Protein AF-A0A1V4S9V1-F1 (afdb_monomer_lite)

Foldseek 3Di:
DLVVLVVVLVVLDDPVVVCVDPVCPVVPVVDPPVVVSVVSCVVNVVSCVVSDDPDDQEFEQALALQEPVRNGFDDFPVVVVVCVVPVVDDDCQQADPVVRDGHHNCVVPFVQLCQLLVDPTDDDDPDLLVVLLCCCLVQAACHEDEDEPVPQDDDPPPRTPVVSCVNSNHHYDYDDDPDDDDDDDDDDDDPVVVVVVCVVVVHDDDDRLVVQASDQCVVLVWDGRDHSDPDHDDCCVPVVNVCVRGLLNVLQSPAQVNQVVLVVVLPVLLPALPALAWDWDKDWDWRHSHPGNGPPITHIHIKIKTGGGPDWQVVVQVQQCVDVVRYHFDADPRITIGTSSRGDPVCSNVVSVSSSVSRVDDD

Radius of gyration: 26.78 Å; chains: 1; bounding box: 52×60×89 Å

Structure (mmCIF, N/CA/C/O backbone):
data_AF-A0A1V4S9V1-F1
#
_entry.id   AF-A0A1V4S9V1-F1
#
loop_
_atom_site.group_PDB
_atom_site.id
_atom_site.type_symbol
_atom_site.label_atom_id
_atom_site.label_alt_id
_atom_site.label_comp_id
_atom_site.label_asym_id
_atom_site.label_entity_id
_atom_site.label_seq_id
_atom_site.pdbx_PDB_ins_code
_atom_site.Cartn_x
_atom_site.Cartn_y
_atom_site.Cartn_z
_atom_site.occupancy
_atom_site.B_iso_or_equiv
_atom_site.auth_seq_id
_atom_site.auth_comp_id
_atom_site.auth_asym_id
_atom_site.auth_atom_id
_atom_site.pdbx_PDB_model_num
ATOM 1 N N . MET A 1 1 ? -21.283 -10.093 -20.066 1.00 48.41 1 MET A N 1
ATOM 2 C CA . MET A 1 1 ? -20.381 -8.924 -20.208 1.00 48.41 1 MET A CA 1
ATOM 3 C C . MET A 1 1 ? -18.891 -9.292 -20.120 1.00 48.41 1 MET A C 1
ATOM 5 O O . MET A 1 1 ? -18.250 -9.341 -21.159 1.00 48.41 1 MET A O 1
ATOM 9 N N . ALA A 1 2 ? -18.299 -9.571 -18.945 1.00 45.62 2 ALA A N 1
ATOM 10 C CA . ALA A 1 2 ? -16.849 -9.851 -18.844 1.00 45.62 2 ALA A CA 1
ATOM 11 C C . ALA A 1 2 ? -16.438 -11.244 -19.375 1.00 45.62 2 ALA A C 1
ATOM 13 O O . ALA A 1 2 ? -15.448 -11.356 -20.094 1.00 45.62 2 ALA A O 1
ATOM 14 N N . ALA A 1 3 ? -17.232 -12.282 -19.083 1.00 49.38 3 ALA A N 1
ATOM 15 C CA . ALA A 1 3 ? -17.016 -13.637 -19.605 1.00 49.38 3 ALA A CA 1
ATOM 16 C C . ALA A 1 3 ? -17.153 -13.696 -21.141 1.00 49.38 3 ALA A C 1
ATOM 18 O O . ALA A 1 3 ? -16.291 -14.254 -21.813 1.00 49.38 3 ALA A O 1
ATOM 19 N N . GLU A 1 4 ? -18.156 -13.013 -21.706 1.00 55.91 4 GLU A N 1
ATOM 20 C CA . GLU A 1 4 ? -18.338 -12.879 -23.162 1.00 55.91 4 GLU A CA 1
ATOM 21 C C . GLU A 1 4 ? -17.170 -12.147 -23.835 1.00 55.91 4 GLU A C 1
ATOM 23 O O . GLU A 1 4 ? -16.723 -12.562 -24.899 1.00 55.91 4 GLU A O 1
ATOM 28 N N . ARG A 1 5 ? -16.617 -11.093 -23.211 1.00 57.88 5 ARG A N 1
ATOM 29 C CA . ARG A 1 5 ? -15.422 -10.392 -23.725 1.00 57.88 5 ARG A CA 1
ATOM 30 C C . ARG A 1 5 ? -14.176 -11.276 -23.722 1.00 57.88 5 ARG A C 1
ATOM 32 O O . ARG A 1 5 ? -13.371 -11.206 -24.646 1.00 57.88 5 ARG A O 1
ATOM 39 N N . GLN A 1 6 ? -14.014 -12.123 -22.709 1.00 53.66 6 GLN A N 1
ATOM 40 C CA . GLN A 1 6 ? -12.885 -13.051 -22.626 1.00 53.66 6 GLN A CA 1
ATOM 41 C C . GLN A 1 6 ? -13.012 -14.203 -23.639 1.00 53.66 6 GLN A C 1
ATOM 43 O O . GLN A 1 6 ? -12.015 -14.653 -24.205 1.00 53.66 6 GLN A O 1
ATOM 48 N N . GLU A 1 7 ? -14.239 -14.639 -23.921 1.00 58.34 7 GLU A N 1
ATOM 49 C CA . GLU A 1 7 ? -14.539 -15.598 -24.984 1.00 58.34 7 GLU A CA 1
ATOM 50 C C . GLU A 1 7 ? -14.341 -14.988 -26.383 1.00 58.34 7 GLU A C 1
ATOM 52 O O . GLU A 1 7 ? -13.754 -15.626 -27.257 1.00 58.34 7 GLU A O 1
ATOM 57 N N . LEU A 1 8 ? -14.732 -13.722 -26.575 1.00 59.78 8 LEU A N 1
ATOM 58 C CA . LEU A 1 8 ? -14.419 -12.926 -27.766 1.00 59.78 8 LEU A CA 1
ATOM 59 C C . LEU A 1 8 ? -12.905 -12.821 -27.986 1.00 59.78 8 LEU A C 1
ATOM 61 O O . LEU A 1 8 ? -12.448 -13.002 -29.109 1.00 59.78 8 LEU A O 1
ATOM 65 N N . PHE A 1 9 ? -12.114 -12.631 -26.924 1.00 60.84 9 PHE A N 1
ATOM 66 C CA . PHE A 1 9 ? -10.652 -12.561 -27.016 1.00 60.84 9 PHE A CA 1
ATOM 67 C C . PHE A 1 9 ? -10.028 -13.858 -27.552 1.00 60.84 9 PHE A C 1
ATOM 69 O O . PHE A 1 9 ? -9.116 -13.811 -28.373 1.00 60.84 9 PHE A O 1
ATOM 76 N N . ARG A 1 10 ? -10.543 -15.025 -27.136 1.00 62.59 10 ARG A N 1
ATOM 77 C CA . ARG A 1 10 ? -10.102 -16.332 -27.661 1.00 62.59 10 ARG A CA 1
ATOM 78 C C . ARG A 1 10 ? -10.486 -16.549 -29.127 1.00 62.59 10 ARG A C 1
ATOM 80 O O . ARG A 1 10 ? -9.848 -17.353 -29.799 1.00 62.59 10 ARG A O 1
ATOM 87 N N . LYS A 1 11 ? -11.516 -15.850 -29.615 1.00 66.25 11 LYS A N 1
ATOM 88 C CA . LYS A 1 11 ? -11.974 -15.904 -31.011 1.00 66.25 11 LYS A CA 1
ATOM 89 C C . LYS A 1 11 ? -11.174 -14.979 -31.934 1.00 66.25 11 LYS A C 1
ATOM 91 O O . LYS A 1 11 ? -11.292 -15.125 -33.147 1.00 66.25 11 LYS A O 1
ATOM 96 N N . ILE A 1 12 ? -10.349 -14.071 -31.396 1.00 67.75 12 ILE A N 1
ATOM 97 C CA . ILE A 1 12 ? -9.478 -13.207 -32.202 1.00 67.75 12 ILE A CA 1
ATOM 98 C C . ILE A 1 12 ? -8.367 -14.069 -32.842 1.00 67.75 12 ILE A C 1
ATOM 100 O O . ILE A 1 12 ? -7.538 -14.628 -32.120 1.00 67.75 12 ILE A O 1
ATOM 104 N N . PRO A 1 13 ? -8.319 -14.195 -34.180 1.00 70.25 13 PRO A N 1
ATOM 105 C CA . PRO A 1 13 ? -7.305 -14.993 -34.862 1.00 70.25 13 PRO A CA 1
ATOM 106 C C . PRO A 1 13 ? -5.908 -14.366 -34.735 1.00 70.25 13 PRO A C 1
ATOM 108 O O . PRO A 1 13 ? -5.748 -13.146 -34.703 1.00 70.25 13 PRO A O 1
ATOM 111 N N . GLY A 1 14 ? -4.878 -15.215 -34.675 1.00 73.50 14 GLY A N 1
ATOM 112 C CA . GLY A 1 14 ? -3.483 -14.771 -34.728 1.00 73.50 14 GLY A CA 1
ATOM 113 C C . GLY A 1 14 ? -3.124 -14.154 -36.084 1.00 73.50 14 GLY A C 1
ATOM 114 O O . GLY A 1 14 ? -3.775 -14.434 -37.090 1.00 73.50 14 GLY A O 1
ATOM 115 N N . VAL A 1 15 ? -2.061 -13.344 -36.110 1.00 73.25 15 VAL A N 1
ATOM 116 C CA . VAL A 1 15 ? -1.583 -12.648 -37.321 1.00 73.25 15 VAL A CA 1
ATOM 117 C C . VAL A 1 15 ? -1.331 -13.631 -38.464 1.00 73.25 15 VAL A C 1
ATOM 119 O O . VAL A 1 15 ? -1.794 -13.394 -39.574 1.00 73.25 15 VAL A O 1
ATOM 122 N N . ASP A 1 16 ? -0.693 -14.769 -38.182 1.00 73.44 16 ASP A N 1
ATOM 123 C CA . ASP A 1 16 ? -0.400 -15.792 -39.194 1.00 73.44 16 ASP A CA 1
ATOM 124 C C . ASP A 1 16 ? -1.674 -16.388 -39.805 1.00 73.44 16 ASP A C 1
ATOM 126 O O . ASP A 1 16 ? -1.732 -16.641 -41.003 1.00 73.44 16 ASP A O 1
ATOM 130 N N . ARG A 1 17 ? -2.735 -16.544 -39.003 1.00 78.19 17 ARG A N 1
ATOM 131 C CA . ARG A 1 17 ? -4.033 -17.040 -39.478 1.00 78.19 17 ARG A CA 1
ATOM 132 C C . ARG A 1 17 ? -4.768 -16.001 -40.324 1.00 78.19 17 ARG A C 1
ATOM 134 O O . ARG A 1 17 ? -5.457 -16.382 -41.259 1.00 78.19 17 ARG A O 1
ATOM 141 N N . LEU A 1 18 ? -4.624 -14.715 -40.003 1.00 77.06 18 LEU A N 1
ATOM 142 C CA . LEU A 1 18 ? -5.186 -13.626 -40.807 1.00 77.06 18 LEU A CA 1
ATOM 143 C C . LEU A 1 18 ? -4.464 -13.485 -42.146 1.00 77.06 18 LEU A C 1
ATOM 145 O O . LEU A 1 18 ? -5.112 -13.302 -43.164 1.00 77.06 18 LEU A O 1
ATOM 149 N N . LEU A 1 19 ? -3.139 -13.625 -42.173 1.00 74.44 19 LEU A N 1
ATOM 150 C CA . LEU A 1 19 ? -2.371 -13.563 -43.422 1.00 74.44 19 LEU A CA 1
ATOM 151 C C . LEU A 1 19 ? -2.699 -14.699 -44.400 1.00 74.44 19 LEU A C 1
ATOM 153 O O . LEU A 1 19 ? -2.455 -14.551 -45.592 1.00 74.44 19 LEU A O 1
ATOM 157 N N . LEU A 1 20 ? -3.230 -15.814 -43.898 1.00 77.56 20 LEU A N 1
ATOM 158 C CA . LEU A 1 20 ? -3.685 -16.959 -44.689 1.00 77.56 20 LEU A CA 1
ATOM 159 C C . LEU A 1 20 ? -5.189 -16.900 -45.017 1.00 77.56 20 LEU A C 1
ATOM 161 O O . LEU A 1 20 ? -5.721 -17.843 -45.595 1.00 77.56 20 LEU A O 1
ATOM 165 N N . ASP A 1 21 ? -5.897 -15.839 -44.614 1.00 80.44 21 ASP A N 1
ATOM 166 C CA . ASP A 1 21 ? -7.327 -15.693 -44.888 1.00 80.44 21 ASP A CA 1
ATOM 167 C C . ASP A 1 21 ? -7.540 -15.301 -46.365 1.00 80.44 21 ASP A C 1
ATOM 169 O O . ASP A 1 21 ? -7.015 -14.267 -46.789 1.00 80.44 21 ASP A O 1
ATOM 173 N N . PRO A 1 22 ? -8.343 -16.053 -47.146 1.00 80.50 22 PRO A N 1
ATOM 174 C CA . PRO A 1 22 ? -8.600 -15.754 -48.559 1.00 80.50 22 PRO A CA 1
ATOM 175 C C . PRO A 1 22 ? -9.145 -14.339 -48.796 1.00 80.50 22 PRO A C 1
ATOM 177 O O . PRO A 1 22 ? -8.912 -13.733 -49.837 1.00 80.50 22 PRO A O 1
ATOM 180 N N . ARG A 1 23 ? -9.831 -13.752 -47.804 1.00 80.31 23 ARG A N 1
ATOM 181 C CA . ARG A 1 23 ? -10.347 -12.373 -47.883 1.00 80.31 23 ARG A CA 1
ATOM 182 C C . ARG A 1 23 ? -9.239 -11.317 -47.899 1.00 80.31 23 ARG A C 1
ATOM 184 O O . ARG A 1 23 ? -9.505 -10.170 -48.247 1.00 80.31 23 ARG A O 1
ATOM 191 N N . LEU A 1 24 ? -8.017 -11.681 -47.506 1.00 78.75 24 LEU A N 1
ATOM 192 C CA . LEU A 1 24 ? -6.838 -10.817 -47.511 1.00 78.75 24 LEU A CA 1
ATOM 193 C C . LEU A 1 24 ? -5.893 -11.092 -48.694 1.00 78.75 24 LEU A C 1
ATOM 195 O O . LEU A 1 24 ? -4.913 -10.360 -48.834 1.00 78.75 24 LEU A O 1
ATOM 199 N N . GLU A 1 25 ? -6.177 -12.064 -49.573 1.00 78.44 25 GLU A N 1
ATOM 200 C CA . GLU A 1 25 ? -5.351 -12.352 -50.763 1.00 78.44 25 GLU A CA 1
ATOM 201 C C . GLU A 1 25 ? -5.300 -11.165 -51.734 1.00 78.44 25 GLU A C 1
ATOM 203 O O . GLU A 1 25 ? -4.215 -10.740 -52.138 1.00 78.44 25 GLU A O 1
ATOM 208 N N . ASP A 1 26 ? -6.455 -10.562 -52.040 1.00 78.88 26 ASP A N 1
ATOM 209 C CA . ASP A 1 26 ? -6.540 -9.402 -52.941 1.00 78.88 26 ASP A CA 1
ATOM 210 C C . ASP A 1 26 ? -5.712 -8.220 -52.406 1.00 78.88 26 ASP A C 1
ATOM 212 O O . ASP A 1 26 ? -4.914 -7.616 -53.124 1.00 78.88 26 ASP A O 1
ATOM 216 N N . VAL A 1 27 ? -5.813 -7.948 -51.102 1.00 79.62 27 VAL A N 1
ATOM 217 C CA . VAL A 1 27 ? -5.085 -6.859 -50.432 1.00 79.62 27 VAL A CA 1
ATOM 218 C C . VAL A 1 27 ? -3.584 -7.163 -50.333 1.00 79.62 27 VAL A C 1
ATOM 220 O O . VAL A 1 27 ? -2.762 -6.262 -50.510 1.00 79.62 27 VAL A O 1
ATOM 223 N N . SER A 1 28 ? -3.214 -8.427 -50.101 1.00 76.88 28 SER A N 1
ATOM 224 C CA . SER A 1 28 ? -1.816 -8.881 -50.032 1.00 76.88 28 SER A CA 1
ATOM 225 C C . SER A 1 28 ? -1.095 -8.775 -51.376 1.00 76.88 28 SER A C 1
ATOM 227 O O . SER A 1 28 ? 0.111 -8.541 -51.397 1.00 76.88 28 SER A O 1
ATOM 229 N N . SER A 1 29 ? -1.821 -8.917 -52.490 1.00 80.25 29 SER A N 1
ATOM 230 C CA . SER A 1 29 ? -1.266 -8.764 -53.841 1.00 80.25 29 SER A CA 1
ATOM 231 C C . SER A 1 29 ? -1.035 -7.298 -54.244 1.00 80.25 29 SER A C 1
ATOM 233 O O . SER A 1 29 ? -0.132 -7.009 -55.028 1.00 80.25 29 SER A O 1
ATOM 235 N N . ARG A 1 30 ? -1.819 -6.361 -53.686 1.00 84.25 30 ARG A N 1
ATOM 236 C CA . ARG A 1 30 ? -1.813 -4.931 -54.056 1.00 84.25 30 ARG A CA 1
ATOM 237 C C . ARG A 1 30 ? -0.984 -4.035 -53.142 1.00 84.25 30 ARG A C 1
ATOM 239 O O . ARG A 1 30 ? -0.646 -2.918 -53.533 1.00 84.25 30 ARG A O 1
ATOM 246 N N . HIS A 1 31 ? -0.666 -4.484 -51.930 1.00 84.06 31 HIS A N 1
ATOM 247 C CA . HIS A 1 31 ? 0.039 -3.670 -50.943 1.00 84.06 31 HIS A CA 1
ATOM 248 C C . HIS A 1 31 ? 1.268 -4.378 -50.366 1.00 84.06 31 HIS A C 1
ATOM 250 O O . HIS A 1 31 ? 1.265 -5.596 -50.193 1.00 84.06 31 HIS A O 1
ATOM 256 N N . PRO A 1 32 ? 2.322 -3.627 -49.988 1.00 87.44 32 PRO A N 1
ATOM 257 C CA . PRO A 1 32 ? 3.491 -4.208 -49.342 1.00 87.44 32 PRO A CA 1
ATOM 258 C C . PRO A 1 32 ? 3.122 -4.957 -48.056 1.00 87.44 32 PRO A C 1
ATOM 260 O O . PRO A 1 32 ? 2.402 -4.432 -47.201 1.00 87.44 32 PRO A O 1
ATOM 263 N N . ARG A 1 33 ? 3.705 -6.147 -47.862 1.00 80.25 33 ARG A N 1
ATOM 264 C CA . ARG A 1 33 ? 3.484 -7.002 -46.679 1.00 80.25 33 ARG A CA 1
ATOM 265 C C . ARG A 1 33 ? 3.679 -6.262 -45.351 1.00 80.25 33 ARG A C 1
ATOM 267 O O . ARG A 1 33 ? 2.970 -6.525 -44.387 1.00 80.25 33 ARG A O 1
ATOM 274 N N . THR A 1 34 ? 4.615 -5.319 -45.290 1.00 79.81 34 THR A N 1
ATOM 275 C CA . THR A 1 34 ? 4.864 -4.469 -44.115 1.00 79.81 34 THR A CA 1
ATOM 276 C C . THR A 1 34 ? 3.682 -3.566 -43.762 1.00 79.81 34 THR A C 1
ATOM 278 O O . THR A 1 34 ? 3.383 -3.405 -42.579 1.00 79.81 34 THR A O 1
ATOM 281 N N . LEU A 1 35 ? 2.993 -3.000 -44.757 1.00 81.81 35 LEU A N 1
ATOM 282 C CA . LEU A 1 35 ? 1.802 -2.175 -44.545 1.00 81.81 35 LEU A CA 1
ATOM 283 C C . LEU A 1 35 ? 0.629 -3.039 -44.063 1.00 81.81 35 LEU A C 1
ATOM 285 O O . LEU A 1 35 ? -0.056 -2.671 -43.112 1.00 81.81 35 LEU A O 1
ATOM 289 N N . LEU A 1 36 ? 0.460 -4.214 -44.676 1.00 82.25 36 LEU A N 1
ATOM 290 C CA . LEU A 1 36 ? -0.579 -5.177 -44.318 1.00 82.25 36 LEU A CA 1
ATOM 291 C C . LEU A 1 36 ? -0.410 -5.678 -42.876 1.00 82.25 36 LEU A C 1
ATOM 293 O O . LEU A 1 36 ? -1.351 -5.642 -42.090 1.00 82.25 36 LEU A O 1
ATOM 297 N N . LEU A 1 37 ? 0.815 -6.060 -42.497 1.00 79.38 37 LEU A N 1
ATOM 298 C CA . LEU A 1 37 ? 1.158 -6.428 -41.122 1.00 79.38 37 LEU A CA 1
ATOM 299 C C . LEU A 1 37 ? 0.841 -5.294 -40.145 1.00 79.38 37 LEU A C 1
ATOM 301 O O . LEU A 1 37 ? 0.243 -5.537 -39.101 1.00 79.38 37 LEU A O 1
ATOM 305 N N . LYS A 1 38 ? 1.200 -4.049 -40.484 1.00 78.62 38 LYS A N 1
ATOM 306 C CA . LYS A 1 38 ? 0.914 -2.885 -39.637 1.00 78.62 38 LYS A CA 1
ATOM 307 C C . LYS A 1 38 ? -0.592 -2.674 -39.451 1.00 78.62 38 LYS A C 1
ATOM 309 O O . LYS A 1 38 ? -1.017 -2.425 -38.329 1.00 78.62 38 LYS A O 1
ATOM 314 N N . ALA A 1 39 ? -1.389 -2.809 -40.511 1.00 82.25 39 ALA A N 1
ATOM 315 C CA . ALA A 1 39 ? -2.845 -2.702 -40.439 1.00 82.25 39 ALA A CA 1
ATOM 316 C C . ALA A 1 39 ? -3.459 -3.820 -39.580 1.00 82.25 39 ALA A C 1
ATOM 318 O O . ALA A 1 39 ? -4.240 -3.531 -38.678 1.00 82.25 39 ALA A O 1
ATOM 319 N N . ILE A 1 40 ? -3.037 -5.074 -39.790 1.00 82.25 40 ILE A N 1
ATOM 320 C CA . ILE A 1 40 ? -3.481 -6.222 -38.987 1.00 82.25 40 ILE A CA 1
ATOM 321 C C . ILE A 1 40 ? -3.150 -6.002 -37.509 1.00 82.25 40 ILE A C 1
ATOM 323 O O . ILE A 1 40 ? -4.022 -6.169 -36.660 1.00 82.25 40 ILE A O 1
ATOM 327 N N . HIS A 1 41 ? -1.921 -5.588 -37.193 1.00 77.25 41 HIS A N 1
ATOM 328 C CA . HIS A 1 41 ? -1.527 -5.282 -35.820 1.00 77.25 41 HIS A CA 1
ATOM 329 C C . HIS A 1 41 ? -2.385 -4.167 -35.215 1.00 77.25 41 HIS A C 1
ATOM 331 O O . HIS A 1 41 ? -2.926 -4.362 -34.135 1.00 77.25 41 HIS A O 1
ATOM 337 N N . LEU A 1 42 ? -2.601 -3.056 -35.928 1.00 80.25 42 LEU A N 1
ATOM 338 C CA . LEU A 1 42 ? -3.443 -1.953 -35.449 1.00 80.25 42 LEU A CA 1
ATOM 339 C C . LEU A 1 42 ? -4.886 -2.392 -35.165 1.00 80.25 42 LEU A C 1
ATOM 341 O O . LEU A 1 42 ? -5.444 -2.031 -34.130 1.00 80.25 42 LEU A O 1
ATOM 345 N N . THR A 1 43 ? -5.493 -3.184 -36.052 1.00 81.25 43 THR A N 1
ATOM 346 C CA . THR A 1 43 ? -6.861 -3.684 -35.863 1.00 81.25 43 THR A CA 1
ATOM 347 C C . THR A 1 43 ? -6.940 -4.675 -34.706 1.00 81.25 43 THR A C 1
ATOM 349 O O . THR A 1 43 ? -7.831 -4.566 -33.864 1.00 81.25 43 THR A O 1
ATOM 352 N N . LEU A 1 44 ? -6.005 -5.625 -34.632 1.00 77.38 44 LEU A N 1
ATOM 353 C CA . LEU A 1 44 ? -5.947 -6.596 -33.543 1.00 77.38 44 LEU A CA 1
ATOM 354 C C . LEU A 1 44 ? -5.718 -5.916 -32.196 1.00 77.38 44 LEU A C 1
ATOM 356 O O . LEU A 1 44 ? -6.399 -6.247 -31.229 1.00 77.38 44 LEU A O 1
ATOM 360 N N . ASP A 1 45 ? -4.801 -4.956 -32.129 1.00 73.12 45 ASP A N 1
ATOM 361 C CA . ASP A 1 45 ? -4.518 -4.207 -30.910 1.00 73.12 45 ASP A CA 1
ATOM 362 C C . ASP A 1 45 ? -5.728 -3.353 -30.507 1.00 73.12 45 ASP A C 1
ATOM 364 O O . ASP A 1 45 ? -6.117 -3.378 -29.343 1.00 73.12 45 ASP A O 1
ATOM 368 N N . GLY A 1 46 ? -6.418 -2.714 -31.459 1.00 76.31 46 GLY A N 1
ATOM 369 C CA . GLY A 1 46 ? -7.673 -1.999 -31.198 1.00 76.31 46 GLY A CA 1
ATOM 370 C C . GLY A 1 46 ? -8.787 -2.901 -30.648 1.00 76.31 46 GLY A C 1
ATOM 371 O O . GLY A 1 46 ? -9.443 -2.558 -29.665 1.00 76.31 46 GLY A O 1
ATOM 372 N N . LEU A 1 47 ? -8.976 -4.094 -31.221 1.00 73.94 47 LEU A N 1
ATOM 373 C CA . LEU A 1 47 ? -9.958 -5.074 -30.731 1.00 73.94 47 LEU A CA 1
ATOM 374 C C . LEU A 1 47 ? -9.598 -5.613 -29.341 1.00 73.94 47 LEU A C 1
ATOM 376 O O . LEU A 1 47 ? -10.481 -5.827 -28.500 1.00 73.94 47 LEU A O 1
ATOM 380 N N . ARG A 1 48 ? -8.302 -5.816 -29.086 1.00 68.81 48 ARG A N 1
ATOM 381 C CA . ARG A 1 48 ? -7.789 -6.198 -27.768 1.00 68.81 48 ARG A CA 1
ATOM 382 C C . ARG A 1 48 ? -8.045 -5.095 -26.748 1.00 68.81 48 ARG A C 1
ATOM 384 O O . ARG A 1 48 ? -8.517 -5.418 -25.666 1.00 68.81 48 ARG A O 1
ATOM 391 N N . GLU A 1 49 ? -7.816 -3.828 -27.086 1.00 71.75 49 GLU A N 1
ATOM 392 C CA . GLU A 1 49 ? -8.105 -2.682 -26.211 1.00 71.75 49 GLU A CA 1
ATOM 393 C C . GLU A 1 49 ? -9.592 -2.579 -25.850 1.00 71.75 49 GLU A C 1
ATOM 395 O O . GLU A 1 49 ? -9.929 -2.445 -24.677 1.00 71.75 49 GLU A O 1
ATOM 400 N N . ILE A 1 50 ? -10.503 -2.747 -26.814 1.00 73.56 50 ILE A N 1
ATOM 401 C CA . ILE A 1 50 ? -11.957 -2.708 -26.554 1.00 73.56 50 ILE A CA 1
ATOM 402 C C . ILE A 1 50 ? -12.400 -3.856 -25.628 1.00 73.56 50 ILE A C 1
ATOM 404 O O . ILE A 1 50 ? -13.316 -3.711 -24.809 1.00 73.56 50 ILE A O 1
ATOM 408 N N . SER A 1 51 ? -11.748 -5.012 -25.749 1.00 69.69 51 SER A N 1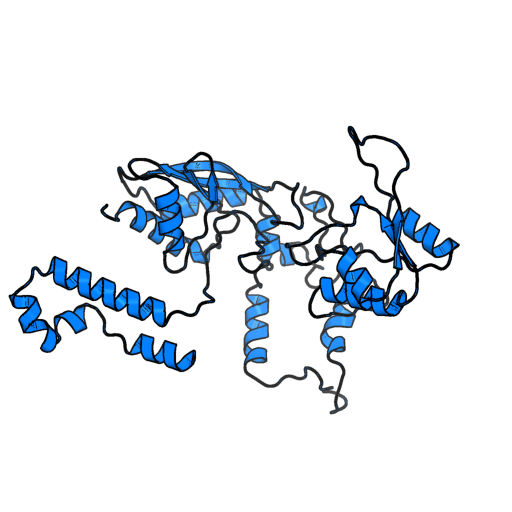
ATOM 409 C CA . SER A 1 51 ? -12.091 -6.224 -24.999 1.00 69.69 51 SER A CA 1
ATOM 410 C C . SER A 1 51 ? -11.386 -6.317 -23.642 1.00 69.69 51 SER A C 1
ATOM 412 O O . SER A 1 51 ? -11.805 -7.108 -22.793 1.00 69.69 51 SER A O 1
ATOM 414 N N . ARG A 1 52 ? -10.331 -5.524 -23.418 1.00 70.88 52 ARG A N 1
ATOM 415 C CA . ARG A 1 52 ? -9.533 -5.540 -22.188 1.00 70.88 52 ARG A CA 1
ATOM 416 C C . ARG A 1 52 ? -10.362 -5.033 -20.995 1.00 70.88 52 ARG A C 1
ATOM 418 O O . ARG A 1 52 ? -11.054 -4.019 -21.108 1.00 70.88 52 ARG A O 1
ATOM 425 N N . PRO A 1 53 ? -10.321 -5.719 -19.836 1.00 79.62 53 PRO A N 1
ATOM 426 C CA . PRO A 1 53 ? -10.903 -5.193 -18.607 1.00 79.62 53 PRO A CA 1
ATOM 427 C C . PRO A 1 53 ? -10.258 -3.858 -18.223 1.00 79.62 53 PRO A C 1
ATOM 429 O O . PRO A 1 53 ? -9.044 -3.696 -18.346 1.00 79.62 53 PRO A O 1
ATOM 432 N N . SER A 1 54 ? -11.059 -2.921 -17.709 1.00 83.69 54 SER A N 1
ATOM 433 C CA . SER A 1 54 ? -10.548 -1.635 -17.215 1.00 83.69 54 SER A CA 1
ATOM 434 C C . SER A 1 54 ? -9.634 -1.806 -15.997 1.00 83.69 54 SER A C 1
ATOM 436 O O . SER A 1 54 ? -8.641 -1.092 -15.864 1.00 83.69 54 SER A O 1
ATOM 438 N N . LEU A 1 55 ? -9.935 -2.779 -15.128 1.00 87.38 55 LEU A N 1
ATOM 439 C CA . LEU A 1 55 ? -9.082 -3.174 -14.012 1.00 87.38 55 LEU A CA 1
ATOM 440 C C . LEU A 1 55 ? -8.135 -4.293 -14.450 1.00 87.38 55 LEU A C 1
ATOM 442 O O . LEU A 1 55 ? -8.575 -5.389 -14.800 1.00 87.38 55 LEU A O 1
ATOM 446 N N . ARG A 1 56 ? -6.830 -4.023 -14.393 1.00 87.12 56 ARG A N 1
ATOM 447 C CA . ARG A 1 56 ? -5.781 -4.959 -14.807 1.00 87.12 56 ARG A CA 1
ATOM 448 C C . ARG A 1 56 ? -4.630 -5.004 -13.800 1.00 87.12 56 ARG A C 1
ATOM 450 O O . ARG A 1 56 ? -4.379 -3.997 -13.136 1.00 87.12 56 ARG A O 1
ATOM 457 N N . PRO A 1 57 ? -3.914 -6.136 -13.696 1.00 92.44 57 PRO A N 1
ATOM 458 C CA . PRO A 1 57 ? -2.660 -6.199 -12.959 1.00 92.44 57 PRO A CA 1
ATOM 459 C C . PRO A 1 57 ? -1.641 -5.213 -13.529 1.00 92.44 57 PRO A C 1
ATOM 461 O O . PRO A 1 57 ? -1.567 -5.012 -14.741 1.00 92.44 57 PRO A O 1
ATOM 464 N N . VAL A 1 58 ? -0.835 -4.633 -12.650 1.00 96.38 58 VAL A N 1
ATOM 465 C CA . VAL A 1 58 ? 0.258 -3.722 -12.998 1.00 96.38 58 VAL A CA 1
ATOM 466 C C . VAL A 1 58 ? 1.487 -4.083 -12.175 1.00 96.38 58 VAL A C 1
ATOM 468 O O . VAL A 1 58 ? 1.368 -4.582 -11.056 1.00 96.38 58 VAL A O 1
ATOM 471 N N . ILE A 1 59 ? 2.669 -3.815 -12.717 1.00 98.06 59 ILE A N 1
ATOM 472 C CA . ILE A 1 59 ? 3.941 -3.960 -12.016 1.00 98.06 59 ILE A CA 1
ATOM 473 C C . ILE A 1 59 ? 4.299 -2.605 -11.411 1.00 98.06 59 ILE A C 1
ATOM 475 O O . ILE A 1 59 ? 4.486 -1.617 -12.124 1.00 98.06 59 ILE A O 1
ATOM 479 N N . ASN A 1 60 ? 4.404 -2.557 -10.085 1.00 97.81 60 ASN A N 1
ATOM 480 C CA . ASN A 1 60 ? 4.806 -1.356 -9.363 1.00 97.81 60 ASN A CA 1
ATOM 481 C C . ASN A 1 60 ? 6.340 -1.261 -9.296 1.00 97.81 60 ASN A C 1
ATOM 483 O O . ASN A 1 60 ? 6.980 -1.973 -8.522 1.00 97.81 60 ASN A O 1
ATOM 487 N N . ALA A 1 61 ? 6.924 -0.338 -10.056 1.00 97.75 61 ALA A N 1
ATOM 488 C CA . ALA A 1 61 ? 8.346 0.011 -10.021 1.00 97.75 61 ALA A CA 1
ATOM 489 C C . ALA A 1 61 ? 8.585 1.437 -9.484 1.00 97.75 61 ALA A C 1
ATOM 491 O O . ALA A 1 61 ? 9.645 2.019 -9.703 1.00 97.75 61 ALA A O 1
ATOM 492 N N . THR A 1 62 ? 7.600 2.018 -8.791 1.00 96.25 62 THR A N 1
ATOM 493 C CA . THR A 1 62 ? 7.680 3.389 -8.261 1.00 96.25 62 THR A CA 1
ATOM 494 C C . THR A 1 62 ? 8.466 3.483 -6.959 1.00 96.25 62 THR A C 1
ATOM 496 O O . THR A 1 62 ? 8.912 4.569 -6.600 1.00 96.25 62 THR A O 1
ATOM 499 N N . GLY A 1 63 ? 8.606 2.383 -6.213 1.00 94.31 63 GLY A N 1
ATOM 500 C CA . GLY A 1 63 ? 9.204 2.415 -4.879 1.00 94.31 63 GLY A CA 1
ATOM 501 C C . GLY A 1 63 ? 8.256 2.869 -3.777 1.00 94.31 63 GLY A C 1
ATOM 502 O O . GLY A 1 63 ? 8.665 2.936 -2.623 1.00 94.31 63 GLY A O 1
ATOM 503 N N . VAL A 1 64 ? 6.998 3.173 -4.103 1.00 93.50 64 VAL A N 1
ATOM 504 C CA . VAL A 1 64 ? 5.960 3.450 -3.108 1.00 93.50 64 VAL A CA 1
ATOM 505 C C . VAL A 1 64 ? 5.312 2.129 -2.709 1.00 93.50 64 VAL A C 1
ATOM 507 O O . VAL A 1 64 ? 4.631 1.509 -3.529 1.00 93.50 64 VAL A O 1
ATOM 510 N N . VAL A 1 65 ? 5.539 1.679 -1.473 1.00 92.75 65 VAL A N 1
ATOM 511 C CA . VAL A 1 65 ? 5.091 0.356 -1.008 1.00 92.75 65 VAL A CA 1
ATOM 512 C C . VAL A 1 65 ? 3.567 0.303 -0.880 1.00 92.75 65 VAL A C 1
ATOM 514 O O . VAL A 1 65 ? 2.926 -0.494 -1.560 1.00 92.75 65 VAL A O 1
ATOM 517 N N . VAL A 1 66 ? 2.971 1.180 -0.069 1.00 90.38 66 VAL A N 1
ATOM 518 C CA . VAL A 1 66 ? 1.514 1.352 0.024 1.00 90.38 66 VAL A CA 1
ATOM 519 C C . VAL A 1 66 ? 1.091 2.446 -0.949 1.00 90.38 66 VAL A C 1
ATOM 521 O O . VAL A 1 66 ? 0.986 3.629 -0.611 1.00 90.38 66 VAL A O 1
ATOM 524 N N . HIS A 1 67 ? 0.880 2.046 -2.201 1.00 91.00 67 HIS A N 1
ATOM 525 C CA . HIS A 1 67 ? 0.526 2.966 -3.275 1.00 91.00 67 HIS A CA 1
ATOM 526 C C . HIS A 1 67 ? -0.996 3.063 -3.434 1.00 91.00 67 HIS A C 1
ATOM 528 O O . HIS A 1 67 ? -1.644 2.126 -3.896 1.00 91.00 67 HIS A O 1
ATOM 534 N N . THR A 1 68 ? -1.579 4.222 -3.117 1.00 86.06 68 THR A N 1
ATOM 535 C CA . THR A 1 68 ? -3.039 4.453 -3.148 1.00 86.06 68 THR A CA 1
ATOM 536 C C . THR A 1 68 ? -3.663 4.144 -4.511 1.00 86.06 68 THR A C 1
ATOM 538 O O . THR A 1 68 ? -4.629 3.391 -4.577 1.00 86.06 68 THR A O 1
ATOM 541 N N . ASN A 1 69 ? -3.061 4.635 -5.598 1.00 90.12 69 ASN A N 1
ATOM 542 C CA . ASN A 1 69 ? -3.570 4.413 -6.960 1.00 90.12 69 ASN A CA 1
ATOM 543 C C . ASN A 1 69 ? -3.386 2.978 -7.486 1.00 90.12 69 ASN A C 1
ATOM 545 O O . ASN A 1 69 ? -4.080 2.594 -8.420 1.00 90.12 69 ASN A O 1
ATOM 549 N N . LEU A 1 70 ? -2.461 2.190 -6.922 1.00 93.25 70 LEU A N 1
ATOM 550 C CA . LEU A 1 70 ? -2.152 0.830 -7.397 1.00 93.25 70 LEU A CA 1
ATOM 551 C C . LEU A 1 70 ? -2.733 -0.263 -6.485 1.00 93.25 70 LEU A C 1
ATOM 553 O O . LEU A 1 70 ? -2.328 -1.418 -6.573 1.00 93.25 70 LEU A O 1
ATOM 557 N N . GLY A 1 71 ? -3.677 0.090 -5.605 1.00 90.50 71 GLY A N 1
ATOM 558 C CA . GLY A 1 71 ? -4.390 -0.879 -4.767 1.00 90.50 71 GLY A CA 1
ATOM 559 C C . GLY A 1 71 ? -3.809 -1.107 -3.369 1.00 90.50 71 GLY A C 1
ATOM 560 O O . GLY A 1 71 ? -4.229 -2.043 -2.697 1.00 90.50 71 GLY A O 1
ATOM 561 N N . ARG A 1 72 ? -2.917 -0.230 -2.883 1.00 91.56 72 ARG A N 1
ATOM 562 C CA . ARG A 1 72 ? -2.349 -0.254 -1.520 1.00 91.56 72 ARG A CA 1
ATOM 563 C C . ARG A 1 72 ? -1.508 -1.515 -1.251 1.00 91.56 72 ARG A C 1
ATOM 565 O O . ARG A 1 72 ? -0.533 -1.751 -1.956 1.00 91.56 72 ARG A O 1
ATOM 572 N N . SER A 1 73 ? -1.824 -2.263 -0.194 1.00 90.25 73 SER A N 1
ATOM 573 C CA . SER A 1 73 ? -1.065 -3.431 0.261 1.00 90.25 73 SER A CA 1
ATOM 574 C C . SER A 1 73 ? -1.387 -4.677 -0.555 1.00 90.25 73 SER A C 1
ATOM 576 O O . SER A 1 73 ? -2.546 -4.968 -0.844 1.00 90.25 73 SER A O 1
ATOM 578 N N . LEU A 1 74 ? -0.355 -5.462 -0.863 1.00 91.19 74 LEU A N 1
ATOM 579 C CA . LEU A 1 74 ? -0.520 -6.750 -1.528 1.00 91.19 74 LEU A CA 1
ATOM 580 C C . LEU A 1 74 ? -0.939 -7.827 -0.523 1.00 91.19 74 LEU A C 1
ATOM 582 O O . LEU A 1 74 ? -0.399 -7.903 0.583 1.00 91.19 74 LEU A O 1
ATOM 586 N N . MET A 1 75 ? -1.836 -8.717 -0.943 1.00 88.00 75 MET A N 1
ATOM 587 C CA . MET A 1 75 ? -2.159 -9.916 -0.171 1.00 88.00 75 MET A CA 1
ATOM 588 C C . MET A 1 75 ? -1.017 -10.935 -0.243 1.00 88.00 75 MET A C 1
ATOM 590 O O . MET A 1 75 ? -0.413 -11.147 -1.297 1.00 88.00 75 MET A O 1
ATOM 594 N N . ALA A 1 76 ? -0.737 -11.591 0.882 1.00 85.25 76 ALA A N 1
ATOM 595 C CA . ALA A 1 76 ? 0.189 -12.715 0.924 1.00 85.25 76 ALA A CA 1
ATOM 596 C C . ALA A 1 76 ? -0.383 -13.925 0.168 1.00 85.25 76 ALA A C 1
ATOM 598 O O . ALA A 1 76 ? -1.584 -14.191 0.213 1.00 85.25 76 ALA A O 1
ATOM 599 N N . GLU A 1 77 ? 0.482 -14.716 -0.466 1.00 84.56 77 GLU A N 1
ATOM 600 C CA . GLU A 1 77 ? 0.064 -15.918 -1.207 1.00 84.56 77 GLU A CA 1
ATOM 601 C C . GLU A 1 77 ? -0.655 -16.935 -0.303 1.00 84.56 77 GLU A C 1
ATOM 603 O O . GLU A 1 77 ? -1.616 -17.588 -0.706 1.00 84.56 77 GLU A O 1
ATOM 608 N N . SER A 1 78 ? -0.234 -17.028 0.962 1.00 79.31 78 SER A N 1
ATOM 609 C CA . SER A 1 78 ? -0.896 -17.852 1.977 1.00 79.31 78 SER A CA 1
ATOM 610 C C . SER A 1 78 ? -2.352 -17.438 2.216 1.00 79.31 78 SER A C 1
ATOM 612 O O . SER A 1 78 ? -3.198 -18.310 2.411 1.00 79.31 78 SER A O 1
ATOM 614 N N . VAL A 1 79 ? -2.649 -16.135 2.164 1.00 81.94 79 VAL A N 1
ATOM 615 C CA . VAL A 1 79 ? -4.004 -15.582 2.305 1.00 81.94 79 VAL A CA 1
ATOM 616 C C . VAL A 1 79 ? -4.823 -15.882 1.055 1.00 81.94 79 VAL A C 1
ATOM 618 O O . VAL A 1 79 ? -5.918 -16.425 1.167 1.00 81.94 79 VAL A O 1
ATOM 621 N N . LEU A 1 80 ? -4.271 -15.624 -0.135 1.00 83.75 80 LEU A N 1
ATOM 622 C CA . LEU A 1 80 ? -4.949 -15.906 -1.406 1.00 83.75 80 LEU A CA 1
ATOM 623 C C . LEU A 1 80 ? -5.340 -17.384 -1.528 1.00 83.75 80 LEU A C 1
ATOM 625 O O . LEU A 1 80 ? -6.463 -17.700 -1.921 1.00 83.75 80 LEU A O 1
ATOM 629 N N . ARG A 1 81 ? -4.449 -18.295 -1.123 1.00 82.62 81 ARG A N 1
ATOM 630 C CA . ARG A 1 81 ? -4.713 -19.738 -1.127 1.00 82.62 81 ARG A CA 1
ATOM 631 C C . ARG A 1 81 ? -5.864 -20.140 -0.200 1.00 82.62 81 ARG A C 1
ATOM 633 O O . ARG A 1 81 ? -6.624 -21.032 -0.561 1.00 82.62 81 ARG A O 1
ATOM 640 N N . ARG A 1 82 ? -6.001 -19.497 0.966 1.00 79.75 82 ARG A N 1
ATOM 641 C CA . ARG A 1 82 ? -7.117 -19.730 1.904 1.00 79.75 82 ARG A CA 1
ATOM 642 C C . ARG A 1 82 ? -8.422 -19.099 1.422 1.00 79.75 82 ARG A C 1
ATOM 644 O O . ARG A 1 82 ? -9.480 -19.683 1.606 1.00 79.75 82 ARG A O 1
ATOM 651 N N . PHE A 1 83 ? -8.345 -17.932 0.787 1.00 82.56 83 PHE A N 1
ATOM 652 C CA . PHE A 1 83 ? -9.515 -17.187 0.325 1.00 82.56 83 PHE A CA 1
ATOM 653 C C . PHE A 1 83 ? -10.163 -17.799 -0.923 1.00 82.56 83 PHE A C 1
ATOM 655 O O . PHE A 1 83 ? -11.384 -17.840 -1.032 1.00 82.56 83 PHE A O 1
ATOM 662 N N . ARG A 1 84 ? -9.359 -18.317 -1.859 1.00 84.69 84 ARG A N 1
ATOM 663 C CA . ARG A 1 84 ? -9.831 -18.854 -3.144 1.00 84.69 84 ARG A CA 1
ATOM 664 C C . ARG A 1 84 ? -10.961 -19.901 -3.054 1.00 84.69 84 ARG A C 1
ATOM 666 O O . ARG A 1 84 ? -11.894 -19.790 -3.848 1.00 84.69 84 ARG A O 1
ATOM 673 N N . PRO A 1 85 ? -10.928 -20.910 -2.160 1.00 83.19 85 PRO A N 1
ATOM 674 C CA . PRO A 1 85 ? -12.057 -21.833 -2.023 1.00 83.19 85 PRO A CA 1
ATOM 675 C C . PRO A 1 85 ? -13.307 -21.150 -1.445 1.00 83.19 85 PRO A C 1
ATOM 677 O O . PRO A 1 85 ? -14.412 -21.448 -1.886 1.00 83.19 85 PRO A O 1
ATOM 680 N N . LEU A 1 86 ? -13.141 -20.192 -0.525 1.00 84.25 86 LEU A N 1
ATOM 681 C CA . LEU A 1 86 ? -14.247 -19.456 0.103 1.00 84.25 86 LEU A CA 1
ATOM 682 C C . LEU A 1 86 ? -14.948 -18.507 -0.874 1.00 84.25 86 LEU A C 1
ATOM 684 O O . LEU A 1 86 ? -16.138 -18.253 -0.738 1.00 84.25 86 LEU A O 1
ATOM 688 N N . SER A 1 87 ? -14.229 -17.984 -1.870 1.00 85.38 87 SER A N 1
ATOM 689 C CA . SER A 1 87 ? -14.797 -17.046 -2.844 1.00 85.38 87 SER A CA 1
ATOM 690 C C . SER A 1 87 ? -15.703 -17.708 -3.887 1.00 85.38 87 SER A C 1
ATOM 692 O O . SER A 1 87 ? -16.461 -17.016 -4.558 1.00 85.38 87 SER A O 1
ATOM 694 N N . GLY A 1 88 ? -15.582 -19.027 -4.073 1.00 85.44 88 GLY A N 1
ATOM 695 C CA . GLY A 1 88 ? -16.316 -19.793 -5.087 1.00 85.44 88 GLY A CA 1
ATOM 696 C C . GLY A 1 88 ? -17.381 -20.738 -4.528 1.00 85.44 88 GLY A C 1
ATOM 697 O O . GLY A 1 88 ? -17.977 -21.479 -5.304 1.00 85.44 88 GLY A O 1
ATOM 698 N N . GLY A 1 89 ? -17.597 -20.748 -3.210 1.00 88.06 89 GLY A N 1
ATOM 699 C CA . GLY A 1 89 ? -18.512 -21.664 -2.531 1.00 88.06 89 GLY A CA 1
ATOM 700 C C . GLY A 1 89 ? -19.229 -21.009 -1.352 1.00 88.06 89 GLY A C 1
ATOM 701 O O . GLY A 1 89 ? -18.975 -19.855 -1.009 1.00 88.06 89 GLY A O 1
ATOM 702 N N . TYR A 1 90 ? -20.140 -21.755 -0.729 1.00 93.31 90 TYR A N 1
ATOM 703 C CA . TYR A 1 90 ? -20.775 -21.334 0.518 1.00 93.31 90 TYR A CA 1
ATOM 704 C C . TYR A 1 90 ? -19.785 -21.408 1.685 1.00 93.31 90 TYR A C 1
ATOM 706 O O . TYR A 1 90 ? -18.848 -22.206 1.679 1.00 93.31 90 TYR A O 1
ATOM 714 N N . SER A 1 91 ? -20.008 -20.578 2.699 1.00 91.62 91 SER A N 1
ATOM 715 C CA . SER A 1 91 ? -19.205 -20.553 3.920 1.00 91.62 91 SER A CA 1
ATOM 716 C C . SER A 1 91 ? -20.090 -20.353 5.146 1.00 91.62 91 SER A C 1
ATOM 718 O O . SER A 1 91 ? -21.244 -19.937 5.040 1.00 91.62 91 SER A O 1
ATOM 720 N N . ASN A 1 92 ? -19.529 -20.609 6.324 1.00 92.56 92 ASN A N 1
ATOM 721 C CA . ASN A 1 92 ? -20.162 -20.381 7.621 1.00 92.56 92 ASN A CA 1
ATOM 722 C C . ASN A 1 92 ? -20.108 -18.900 8.059 1.00 92.56 92 ASN A C 1
ATOM 724 O O . ASN A 1 92 ? -20.042 -18.600 9.248 1.00 92.56 92 ASN A O 1
ATOM 728 N N . LEU A 1 93 ? -20.131 -17.962 7.104 1.00 91.81 93 LEU A N 1
ATOM 729 C CA . LEU A 1 93 ? -19.953 -16.528 7.357 1.00 91.81 93 LEU A CA 1
ATOM 730 C C . LEU A 1 93 ? -20.904 -15.987 8.436 1.00 91.81 93 LEU A C 1
ATOM 732 O O . LEU A 1 93 ? -20.477 -15.217 9.285 1.00 91.81 93 LEU A O 1
ATOM 736 N N . GLU A 1 94 ? -22.170 -16.405 8.415 1.00 96.00 94 GLU A N 1
ATOM 737 C CA . GLU A 1 94 ? -23.185 -16.073 9.430 1.00 96.00 94 GLU A CA 1
ATOM 738 C C . GLU A 1 94 ? -23.909 -17.329 9.929 1.00 96.00 94 GLU A C 1
ATOM 740 O O . GLU A 1 94 ? -25.110 -17.305 10.202 1.00 96.00 94 GLU A O 1
ATOM 745 N N . TYR A 1 95 ? -23.196 -18.453 10.003 1.00 95.50 95 TYR A N 1
ATOM 746 C CA . TYR A 1 95 ? -23.769 -19.722 10.436 1.00 95.50 95 TYR A CA 1
ATOM 747 C C . TYR A 1 95 ? -22.906 -20.344 11.527 1.00 95.50 95 TYR A C 1
ATOM 749 O O . TYR A 1 95 ? -21.728 -20.623 11.316 1.00 95.50 95 TYR A O 1
ATOM 757 N N . ASP A 1 96 ? -23.507 -20.551 12.691 1.00 95.12 96 ASP A N 1
ATOM 758 C CA . ASP A 1 96 ? -22.885 -21.243 13.809 1.00 95.12 96 ASP A CA 1
ATOM 759 C C . ASP A 1 96 ? -22.970 -22.754 13.556 1.00 95.12 96 ASP A C 1
ATOM 761 O O . ASP A 1 96 ? -24.062 -23.317 13.432 1.00 95.12 96 ASP A O 1
ATOM 765 N N . LEU A 1 97 ? -21.809 -23.399 13.427 1.00 94.88 97 LEU A N 1
ATOM 766 C CA . LEU A 1 97 ? -21.711 -24.829 13.130 1.00 94.88 97 LEU A CA 1
ATOM 767 C C . LEU A 1 97 ? -22.057 -25.709 14.336 1.00 94.88 97 LEU A C 1
ATOM 769 O O . LEU A 1 97 ? -22.503 -26.834 14.134 1.00 94.88 97 LEU A O 1
ATOM 773 N N . GLU A 1 98 ? -21.870 -25.213 15.559 1.00 95.00 98 GLU A N 1
ATOM 774 C CA . GLU A 1 98 ? -22.182 -25.953 16.782 1.00 95.00 98 GLU A CA 1
ATOM 775 C C . GLU A 1 98 ? -23.681 -25.893 17.077 1.00 95.00 98 GLU A C 1
ATOM 777 O O . GLU A 1 98 ? -24.305 -26.905 17.390 1.00 95.00 98 GLU A O 1
ATOM 782 N N . GLN A 1 99 ? -24.279 -24.709 16.929 1.00 95.75 99 GLN A N 1
ATOM 783 C CA . GLN A 1 99 ? -25.691 -24.475 17.240 1.00 95.75 99 GLN A CA 1
ATOM 784 C C . GLN A 1 99 ? -26.627 -24.713 16.048 1.00 95.75 99 GLN A C 1
ATOM 786 O O . GLN A 1 99 ? -27.845 -24.722 16.223 1.00 95.75 99 GLN A O 1
ATOM 791 N N . GLY A 1 100 ? -26.089 -24.863 14.834 1.00 96.38 100 GLY A N 1
ATOM 792 C CA . GLY A 1 100 ? -26.872 -25.119 13.624 1.00 96.38 100 GLY A CA 1
ATOM 793 C C . GLY A 1 100 ? -27.854 -23.995 13.276 1.00 96.38 100 GLY A C 1
ATOM 794 O O . GLY A 1 100 ? -28.961 -24.261 12.810 1.00 96.38 100 GLY A O 1
ATOM 795 N N . LYS A 1 101 ? -27.490 -22.736 13.540 1.00 96.62 101 LYS A N 1
ATOM 796 C CA . LYS A 1 101 ? -28.373 -21.576 13.339 1.00 96.62 101 LYS A CA 1
ATOM 797 C C . LYS A 1 101 ? -27.601 -20.339 12.895 1.00 96.62 101 LYS A C 1
ATOM 799 O O . LYS A 1 101 ? -26.373 -20.336 12.833 1.00 96.62 101 LYS A O 1
ATOM 804 N N . ARG A 1 102 ? -28.332 -19.261 12.593 1.00 95.94 102 ARG A N 1
ATOM 805 C CA . ARG A 1 102 ? -27.721 -17.977 12.237 1.00 95.94 102 ARG A CA 1
ATOM 806 C C . ARG A 1 102 ? -26.838 -17.468 13.382 1.00 95.94 102 ARG A C 1
ATOM 808 O O . ARG A 1 102 ? -27.305 -17.355 14.513 1.00 95.94 102 ARG A O 1
ATOM 815 N N . GLY A 1 103 ? -25.595 -17.140 13.049 1.00 93.62 103 GLY A N 1
ATOM 816 C CA . GLY A 1 103 ? -24.599 -16.562 13.948 1.00 93.62 103 GLY A CA 1
ATOM 817 C C . GLY A 1 103 ? -24.139 -15.177 13.491 1.00 93.62 103 GLY A C 1
ATOM 818 O O . GLY A 1 103 ? -24.532 -14.684 12.431 1.00 93.62 103 GLY A O 1
ATOM 819 N N . SER A 1 104 ? -23.290 -14.546 14.301 1.00 92.38 104 SER A N 1
ATOM 820 C CA . SER A 1 104 ? -22.638 -13.279 13.957 1.00 92.38 104 SER A CA 1
ATOM 821 C C . SER A 1 104 ? -21.390 -13.531 13.114 1.00 92.38 104 SER A C 1
ATOM 823 O O . SER A 1 104 ? -20.619 -14.436 13.408 1.00 92.38 104 SER A O 1
ATOM 825 N N . ARG A 1 105 ? -21.142 -12.691 12.104 1.00 91.94 105 ARG A N 1
ATOM 826 C CA . ARG A 1 105 ? -19.893 -12.736 11.323 1.00 91.94 105 ARG A CA 1
ATOM 827 C C . ARG A 1 105 ? -18.668 -12.223 12.085 1.00 91.94 105 ARG A C 1
ATOM 829 O O . ARG A 1 105 ? -17.546 -12.484 11.660 1.00 91.94 105 ARG A O 1
ATOM 836 N N . TYR A 1 106 ? -18.872 -11.466 13.165 1.00 91.44 106 TYR A N 1
ATOM 837 C CA . TYR A 1 106 ? -17.786 -10.839 13.926 1.00 91.44 106 TYR A CA 1
ATOM 838 C C . TYR A 1 106 ? -16.956 -11.853 14.718 1.00 91.44 106 TYR A C 1
ATOM 840 O O . TYR A 1 106 ? -15.752 -11.655 14.858 1.00 91.44 106 TYR A O 1
ATOM 848 N N . VAL A 1 107 ? -17.557 -12.987 15.097 1.00 88.12 107 VAL A N 1
ATOM 849 C CA . VAL A 1 107 ? -16.899 -14.073 15.849 1.00 88.12 107 VAL A CA 1
ATOM 850 C C . VAL A 1 107 ? -15.645 -14.613 15.155 1.00 88.12 107 VAL A C 1
ATOM 852 O O . VAL A 1 107 ? -14.748 -15.132 15.802 1.00 88.12 107 VAL A O 1
ATOM 855 N N . HIS A 1 108 ? -15.547 -14.469 13.829 1.00 85.44 108 HIS A N 1
ATOM 856 C CA . HIS A 1 108 ? -14.403 -14.959 13.055 1.00 85.44 108 HIS A CA 1
ATOM 857 C C . HIS A 1 108 ? -13.149 -14.080 13.185 1.00 85.44 108 HIS A C 1
ATOM 859 O O . HIS A 1 108 ? -12.079 -14.489 12.732 1.00 85.44 108 HIS A O 1
ATOM 865 N N . VAL A 1 109 ? -13.272 -12.854 13.713 1.00 87.00 109 VAL A N 1
ATOM 866 C CA . VAL A 1 109 ? -12.187 -11.852 13.715 1.00 87.00 109 VAL A CA 1
ATOM 867 C C . VAL A 1 109 ? -12.039 -11.120 15.051 1.00 87.00 109 VAL A C 1
ATOM 869 O O . VAL A 1 109 ? -10.930 -10.696 15.364 1.00 87.00 109 VAL A O 1
ATOM 872 N N . GLU A 1 110 ? -13.109 -10.971 15.833 1.00 89.31 110 GLU A N 1
ATOM 873 C CA . GLU A 1 110 ? -13.105 -10.218 17.094 1.00 89.31 110 GLU A CA 1
ATOM 874 C C . GLU A 1 110 ? -12.065 -10.747 18.084 1.00 89.31 110 GLU A C 1
ATOM 876 O O . GLU A 1 110 ? -11.165 -9.995 18.447 1.00 89.31 110 GLU A O 1
ATOM 881 N N . ASP A 1 111 ? -12.104 -12.040 18.415 1.00 84.50 111 ASP A N 1
ATOM 882 C CA . ASP A 1 111 ? -11.157 -12.654 19.357 1.00 84.50 111 ASP A CA 1
ATOM 883 C C . ASP A 1 111 ? -9.703 -12.487 18.910 1.00 84.50 111 ASP A C 1
ATOM 885 O O . ASP A 1 111 ? -8.820 -12.233 19.722 1.00 84.50 111 ASP A O 1
ATOM 889 N N . LEU A 1 112 ? -9.445 -12.576 17.600 1.00 82.19 112 LEU A N 1
ATOM 890 C CA . LEU A 1 112 ? -8.107 -12.370 17.049 1.00 82.19 112 LEU A CA 1
ATOM 891 C C . LEU A 1 112 ? -7.648 -10.927 17.233 1.00 82.19 112 LEU A C 1
ATOM 893 O O . LEU A 1 112 ? -6.484 -10.694 17.541 1.00 82.19 112 LEU A O 1
ATOM 897 N N . LEU A 1 113 ? -8.535 -9.956 17.016 1.00 83.56 113 LEU A N 1
ATOM 898 C CA . LEU A 1 113 ? -8.210 -8.549 17.207 1.00 83.56 113 LEU A CA 1
ATOM 899 C C . LEU A 1 113 ? -8.058 -8.210 18.683 1.00 83.56 113 LEU A C 1
ATOM 901 O O . LEU A 1 113 ? -7.118 -7.506 18.999 1.00 83.56 113 LEU A O 1
ATOM 905 N N . VAL A 1 114 ? -8.906 -8.731 19.566 1.00 85.31 114 VAL A N 1
ATOM 906 C CA . VAL A 1 114 ? -8.776 -8.585 21.022 1.00 85.31 114 VAL A CA 1
ATOM 907 C C . VAL A 1 114 ? -7.455 -9.177 21.508 1.00 85.31 114 VAL A C 1
ATOM 909 O O . VAL A 1 114 ? -6.704 -8.501 22.206 1.00 85.31 114 VAL A O 1
ATOM 912 N N . GLU A 1 115 ? -7.114 -10.397 21.078 1.00 78.62 115 GLU A N 1
ATOM 913 C CA . GLU A 1 115 ? -5.836 -11.030 21.422 1.00 78.62 115 GLU A CA 1
ATOM 914 C C . GLU A 1 115 ? -4.651 -10.204 20.905 1.00 78.62 115 GLU A C 1
ATOM 916 O O . GLU A 1 115 ? -3.643 -10.072 21.592 1.00 78.62 115 GLU A O 1
ATOM 921 N N . LEU A 1 116 ? -4.764 -9.639 19.696 1.00 73.56 116 LEU A N 1
ATOM 922 C CA . LEU A 1 116 ? -3.731 -8.777 19.137 1.00 73.56 116 LEU A CA 1
ATOM 923 C C . LEU A 1 116 ? -3.628 -7.474 19.941 1.00 73.56 116 LEU A C 1
ATOM 925 O O . LEU A 1 116 ? -2.570 -7.135 20.444 1.00 73.56 116 LEU A O 1
ATOM 929 N N . THR A 1 117 ? -4.694 -6.706 20.058 1.00 75.19 117 THR A N 1
ATOM 930 C CA . THR A 1 117 ? -4.618 -5.326 20.547 1.00 75.19 117 THR A CA 1
ATOM 931 C C . THR A 1 117 ? -4.595 -5.217 22.067 1.00 75.19 117 THR A C 1
ATOM 933 O O . THR A 1 117 ? -4.224 -4.173 22.596 1.00 75.19 117 THR A O 1
ATOM 936 N N . GLY A 1 118 ? -5.013 -6.267 22.779 1.00 80.06 118 GLY A N 1
ATOM 937 C CA . GLY A 1 118 ? -5.287 -6.209 24.214 1.00 80.06 118 GLY A CA 1
ATOM 938 C C . GLY A 1 118 ? -6.533 -5.385 24.564 1.00 80.06 118 GLY A C 1
ATOM 939 O O . GLY A 1 118 ? -6.750 -5.090 25.737 1.00 80.06 118 GLY A O 1
ATOM 940 N N . ALA A 1 119 ? -7.337 -4.985 23.572 1.00 84.38 119 ALA A N 1
ATOM 941 C CA . ALA A 1 119 ? -8.584 -4.260 23.798 1.00 84.38 119 ALA A CA 1
ATOM 942 C C . ALA A 1 119 ? -9.662 -5.172 24.403 1.00 84.38 119 ALA A C 1
ATOM 944 O O . ALA A 1 119 ? -9.663 -6.375 24.179 1.00 84.38 119 ALA A O 1
ATOM 945 N N . GLU A 1 120 ? -10.628 -4.591 25.115 1.00 89.31 120 GLU A N 1
ATOM 946 C CA . GLU A 1 120 ? -11.733 -5.346 25.731 1.00 89.31 120 GLU A CA 1
ATOM 947 C C . GLU A 1 120 ? -12.693 -5.964 24.698 1.00 89.31 120 GLU A C 1
ATOM 949 O O . GLU A 1 120 ? -13.315 -6.988 24.965 1.00 89.31 120 GLU A O 1
ATOM 954 N N . ALA A 1 121 ? -12.819 -5.338 23.526 1.00 90.69 121 ALA A N 1
ATOM 955 C CA . ALA A 1 121 ? -13.647 -5.786 22.409 1.00 90.69 121 ALA A CA 1
ATOM 956 C C . ALA A 1 121 ? -13.105 -5.221 21.088 1.00 90.69 121 ALA A C 1
ATOM 958 O O . ALA A 1 121 ? -12.349 -4.242 21.082 1.00 90.69 121 ALA A O 1
ATOM 959 N N . ALA A 1 122 ? -13.509 -5.802 19.954 1.00 90.12 122 ALA A N 1
ATOM 960 C CA . ALA A 1 122 ? -13.056 -5.347 18.643 1.00 90.12 122 ALA A CA 1
ATOM 961 C C . ALA A 1 122 ? -14.132 -5.474 17.560 1.00 90.12 122 ALA A C 1
ATOM 963 O O . ALA A 1 122 ? -14.855 -6.459 17.468 1.00 90.12 122 ALA A O 1
ATOM 964 N N . MET A 1 123 ? -14.180 -4.490 16.658 1.00 90.94 123 MET A N 1
ATOM 965 C CA . MET A 1 123 ? -15.115 -4.478 15.534 1.00 90.94 123 MET A CA 1
ATOM 966 C C . MET A 1 123 ? -14.411 -4.089 14.236 1.00 90.94 123 MET A C 1
ATOM 968 O O . MET A 1 123 ? -13.610 -3.157 14.190 1.00 90.94 123 MET A O 1
ATOM 972 N N . VAL A 1 124 ? -14.762 -4.783 13.151 1.00 91.00 124 VAL A N 1
ATOM 973 C CA . VAL A 1 124 ? -14.285 -4.474 11.798 1.00 91.00 124 VAL A CA 1
ATOM 974 C C . VAL A 1 124 ? -15.424 -3.915 10.965 1.00 91.00 124 VAL A C 1
ATOM 976 O O . VAL A 1 124 ? -16.501 -4.500 10.862 1.00 91.00 124 VAL A O 1
ATOM 979 N N . VAL A 1 125 ? -15.167 -2.790 10.312 1.00 93.00 125 VAL A N 1
ATOM 980 C CA . VAL A 1 125 ? -16.099 -2.161 9.375 1.00 93.00 125 VAL A CA 1
ATOM 981 C C . VAL A 1 125 ? -15.465 -2.047 7.994 1.00 93.00 125 VAL A C 1
ATOM 983 O O . VAL A 1 125 ? -14.310 -2.410 7.789 1.00 93.00 125 VAL A O 1
ATOM 986 N N . ASN A 1 126 ? -16.228 -1.539 7.026 1.00 92.62 126 ASN A N 1
ATOM 987 C CA . ASN A 1 126 ? -15.813 -1.453 5.626 1.00 92.62 126 ASN A CA 1
ATOM 988 C C . ASN A 1 126 ? -14.432 -0.791 5.423 1.00 92.62 126 ASN A C 1
ATOM 990 O O . ASN A 1 126 ? -13.620 -1.264 4.632 1.00 92.62 126 ASN A O 1
ATOM 994 N N . ASN A 1 127 ? -14.167 0.322 6.112 1.00 89.12 127 ASN A N 1
ATOM 995 C CA . ASN A 1 127 ? -12.878 1.011 6.100 1.00 89.12 127 ASN A CA 1
ATOM 996 C C . ASN A 1 127 ? -12.746 1.948 7.314 1.00 89.12 127 ASN A C 1
ATOM 998 O O . ASN A 1 127 ? -13.717 2.190 8.027 1.00 89.12 127 ASN A O 1
ATOM 1002 N N . ASN A 1 128 ? -11.556 2.522 7.508 1.00 87.19 128 ASN A N 1
ATOM 1003 C CA . ASN A 1 128 ? -11.288 3.426 8.628 1.00 87.19 128 ASN A CA 1
ATOM 1004 C C . ASN A 1 128 ? -12.181 4.682 8.629 1.00 87.19 128 ASN A C 1
ATOM 1006 O O . ASN A 1 128 ? -12.676 5.096 9.668 1.00 87.19 128 ASN A O 1
ATOM 1010 N N . ALA A 1 129 ? -12.475 5.247 7.455 1.00 85.88 129 ALA A N 1
ATOM 1011 C CA . ALA A 1 129 ? -13.373 6.397 7.338 1.00 85.88 129 ALA A CA 1
ATOM 1012 C C . ALA A 1 129 ? -14.781 6.106 7.894 1.00 85.88 129 ALA A C 1
ATOM 1014 O O . ALA A 1 129 ? -15.379 6.953 8.558 1.00 85.88 129 ALA A O 1
ATOM 1015 N N . ALA A 1 130 ? -15.304 4.904 7.638 1.00 90.06 130 ALA A N 1
ATOM 1016 C CA . ALA A 1 130 ? -16.563 4.442 8.204 1.00 90.06 130 ALA A CA 1
ATOM 1017 C C . ALA A 1 130 ? -16.451 4.201 9.715 1.00 90.06 130 ALA A C 1
ATOM 1019 O O . ALA A 1 130 ? -17.398 4.513 10.427 1.00 90.06 130 ALA A O 1
ATOM 1020 N N . ALA A 1 131 ? -15.310 3.698 10.202 1.00 90.88 131 ALA A N 1
ATOM 1021 C CA . ALA A 1 131 ? -15.072 3.515 11.635 1.00 90.88 131 ALA A CA 1
ATOM 1022 C C . ALA A 1 131 ? -15.157 4.855 12.370 1.00 90.88 131 ALA A C 1
ATOM 1024 O O . ALA A 1 131 ? -15.935 4.988 13.309 1.00 90.88 131 ALA A O 1
ATOM 1025 N N . VAL A 1 132 ? -14.453 5.875 11.867 1.00 89.19 132 VAL A N 1
ATOM 1026 C CA . VAL A 1 132 ? -14.483 7.224 12.445 1.00 89.19 132 VAL A CA 1
ATOM 1027 C C . VAL A 1 132 ? -15.898 7.792 12.456 1.00 89.19 132 VAL A C 1
ATOM 1029 O O . VAL A 1 132 ? -16.350 8.305 13.477 1.00 89.19 132 VAL A O 1
ATOM 1032 N N . LEU A 1 133 ? -16.623 7.659 11.341 1.00 91.06 133 LEU A N 1
ATOM 1033 C CA . LEU A 1 133 ? -18.006 8.121 11.255 1.00 91.06 133 LEU A CA 1
ATOM 1034 C C . LEU A 1 133 ? -18.908 7.413 12.274 1.00 91.06 133 LEU A C 1
ATOM 1036 O O . LEU A 1 133 ? -19.641 8.091 12.984 1.00 91.06 133 LEU A O 1
ATOM 1040 N N . ILE A 1 134 ? -18.851 6.081 12.358 1.00 93.56 134 ILE A N 1
ATOM 1041 C CA . ILE A 1 134 ? -19.681 5.284 13.273 1.00 93.56 134 ILE A CA 1
ATOM 1042 C C . ILE A 1 134 ? -19.365 5.631 14.730 1.00 93.56 134 ILE A C 1
ATOM 1044 O O . ILE A 1 134 ? -20.294 5.816 15.513 1.00 93.56 134 ILE A O 1
ATOM 1048 N N . CYS A 1 135 ? -18.087 5.774 15.094 1.00 92.38 135 CYS A N 1
ATOM 1049 C CA . CYS A 1 135 ? -17.689 6.160 16.447 1.00 92.38 135 CYS A CA 1
ATOM 1050 C C . CYS A 1 135 ? -18.238 7.541 16.821 1.00 92.38 135 CYS A C 1
ATOM 1052 O O . CYS A 1 135 ? -18.872 7.685 17.864 1.00 92.38 135 CYS A O 1
ATOM 1054 N N . LEU A 1 136 ? -18.056 8.546 15.958 1.00 92.25 136 LEU A N 1
ATOM 1055 C CA . LEU A 1 136 ? -18.558 9.900 16.210 1.00 92.25 136 LEU A CA 1
ATOM 1056 C C . LEU A 1 136 ? -20.089 9.947 16.260 1.00 92.25 136 LEU A C 1
ATOM 1058 O O . LEU A 1 136 ? -20.658 10.636 17.104 1.00 92.25 136 LEU A O 1
ATOM 1062 N N . ASP A 1 137 ? -20.758 9.209 15.377 1.00 93.56 137 ASP A N 1
ATOM 1063 C CA . ASP A 1 137 ? -22.219 9.145 15.314 1.00 93.56 137 ASP A CA 1
ATOM 1064 C C . ASP A 1 137 ? -22.815 8.469 16.553 1.00 93.56 137 ASP A C 1
ATOM 1066 O O . ASP A 1 137 ? -23.831 8.909 17.085 1.00 93.56 137 ASP A O 1
ATOM 1070 N N . THR A 1 138 ? -22.149 7.428 17.052 1.00 93.88 138 THR A N 1
ATOM 1071 C CA . THR A 1 138 ? -22.613 6.654 18.208 1.00 93.88 138 THR A CA 1
ATOM 1072 C C . THR A 1 138 ? -22.318 7.371 19.525 1.00 93.88 138 THR A C 1
ATOM 1074 O O . THR A 1 138 ? -23.169 7.413 20.410 1.00 93.88 138 THR A O 1
ATOM 1077 N N . LEU A 1 139 ? -21.120 7.945 19.670 1.00 91.94 139 LEU A N 1
ATOM 1078 C CA . LEU A 1 139 ? -20.641 8.493 20.945 1.00 91.94 139 LEU A CA 1
ATOM 1079 C C . LEU A 1 139 ? -20.915 9.993 21.110 1.00 91.94 139 LEU A C 1
ATOM 1081 O O . LEU A 1 139 ? -20.997 10.478 22.241 1.00 91.94 139 LEU A O 1
ATOM 1085 N N . ALA A 1 140 ? -21.040 10.738 20.008 1.00 92.69 140 ALA A N 1
ATOM 1086 C CA . ALA A 1 140 ? -21.015 12.200 20.032 1.00 92.69 140 ALA A CA 1
ATOM 1087 C C . ALA A 1 140 ? -22.109 12.888 19.196 1.00 92.69 140 ALA A C 1
ATOM 1089 O O . ALA A 1 140 ? -22.062 14.107 19.010 1.00 92.69 140 ALA A O 1
ATOM 1090 N N . ARG A 1 141 ? -23.127 12.164 18.717 1.00 93.81 141 ARG A N 1
ATOM 1091 C CA . ARG A 1 141 ? -24.277 12.785 18.041 1.00 93.81 141 ARG A CA 1
ATOM 1092 C C . ARG A 1 141 ? -24.964 13.800 18.960 1.00 93.81 141 ARG A C 1
ATOM 1094 O O . ARG A 1 141 ? -25.352 13.483 20.082 1.00 93.81 141 ARG A O 1
ATOM 1101 N N . GLY A 1 142 ? -25.120 15.027 18.464 1.00 92.44 142 GLY A N 1
ATOM 1102 C CA . GLY A 1 142 ? -25.681 16.153 19.212 1.00 92.44 142 GLY A CA 1
ATOM 1103 C C . GLY A 1 142 ? -24.771 16.697 20.319 1.00 92.44 142 GLY A C 1
ATOM 1104 O O . GLY A 1 142 ? -25.224 17.511 21.118 1.00 92.44 142 GLY A O 1
ATOM 1105 N N . ARG A 1 143 ? -23.510 16.252 20.391 1.00 92.50 143 ARG A N 1
ATOM 1106 C CA . ARG A 1 143 ? -22.520 16.676 21.390 1.00 92.50 143 ARG A CA 1
ATOM 1107 C C . ARG A 1 143 ? -21.321 17.335 20.723 1.00 92.50 143 ARG A C 1
ATOM 1109 O O . ARG A 1 143 ? -21.133 17.249 19.510 1.00 92.50 143 ARG A O 1
ATOM 1116 N N . GLU A 1 144 ? -20.509 17.994 21.535 1.00 91.88 144 GLU A N 1
ATOM 1117 C CA . GLU A 1 144 ? -19.254 18.587 21.092 1.00 91.88 144 GLU A CA 1
ATOM 1118 C C . GLU A 1 144 ? -18.126 17.550 21.022 1.00 91.88 144 GLU A C 1
ATOM 1120 O O . GLU A 1 144 ? -18.011 16.685 21.888 1.00 91.88 144 GLU A O 1
ATOM 1125 N N . VAL A 1 145 ? -17.278 17.653 19.996 1.00 91.38 145 VAL A N 1
ATOM 1126 C CA . VAL A 1 145 ? -16.061 16.845 19.841 1.00 91.38 145 VAL A CA 1
ATOM 1127 C C . VAL A 1 145 ? -14.865 17.770 19.728 1.00 91.38 145 VAL A C 1
ATOM 1129 O O . VAL A 1 145 ? -14.762 18.557 18.785 1.00 91.38 145 VAL A O 1
ATOM 1132 N N . VAL A 1 146 ? -13.959 17.655 20.694 1.00 88.44 146 VAL A N 1
ATOM 1133 C CA . VAL A 1 146 ? -12.737 18.452 20.763 1.00 88.44 146 VAL A CA 1
ATOM 1134 C C . VAL A 1 146 ? -11.673 17.836 19.861 1.00 88.44 146 VAL A C 1
ATOM 1136 O O . VAL A 1 146 ? -11.353 16.658 19.988 1.00 88.44 146 VAL A O 1
ATOM 1139 N N . VAL A 1 147 ? -11.110 18.633 18.954 1.00 84.88 147 VAL A N 1
ATOM 1140 C CA . VAL A 1 147 ? -10.036 18.199 18.049 1.00 84.88 147 VAL A CA 1
ATOM 1141 C C . VAL A 1 147 ? -8.997 19.302 17.863 1.00 84.88 147 VAL A C 1
ATOM 1143 O O . VAL A 1 147 ? -9.323 20.494 17.780 1.00 84.88 147 VAL A O 1
ATOM 1146 N N . SER A 1 148 ? -7.723 18.915 17.783 1.00 77.69 148 SER A N 1
ATOM 1147 C CA . SER A 1 148 ? -6.642 19.847 17.456 1.00 77.69 148 SER A CA 1
ATOM 1148 C C . SER A 1 148 ? -6.761 20.314 16.007 1.00 77.69 148 SER A C 1
ATOM 1150 O O . SER A 1 148 ? -7.010 19.518 15.099 1.00 77.69 148 SER A O 1
ATOM 1152 N N . ARG A 1 149 ? -6.512 21.604 15.742 1.00 68.50 149 ARG A N 1
ATOM 1153 C CA . ARG A 1 149 ? -6.501 22.129 14.364 1.00 68.50 149 ARG A CA 1
ATOM 1154 C C . ARG A 1 149 ? -5.501 21.390 13.462 1.00 68.50 149 ARG A C 1
ATOM 1156 O O . ARG A 1 149 ? -5.783 21.234 12.277 1.00 68.50 149 ARG A O 1
ATOM 1163 N N . GLY A 1 150 ? -4.375 20.931 14.014 1.00 67.38 150 GLY A N 1
ATOM 1164 C CA . GLY A 1 150 ? -3.351 20.175 13.279 1.00 67.38 150 GLY A CA 1
ATOM 1165 C C . GLY A 1 150 ? -3.815 18.790 12.816 1.00 67.38 150 GLY A C 1
ATOM 1166 O O . GLY A 1 150 ? -3.289 18.265 11.843 1.00 67.38 150 GLY A O 1
ATOM 1167 N N . GLN A 1 151 ? -4.850 18.235 13.452 1.00 70.94 151 GLN A N 1
ATOM 1168 C CA . GLN A 1 151 ? -5.418 16.922 13.130 1.00 70.94 151 GLN A CA 1
ATOM 1169 C C . GLN A 1 151 ? -6.575 17.000 12.121 1.00 70.94 151 GLN A C 1
ATOM 1171 O O . GLN A 1 151 ? -7.164 15.984 11.759 1.00 70.94 151 GLN A O 1
ATOM 1176 N N . LEU A 1 152 ? -6.902 18.196 11.615 1.00 69.12 152 LEU A N 1
ATOM 1177 C CA . LEU A 1 152 ? -7.903 18.393 10.562 1.00 69.12 152 LEU A CA 1
ATOM 1178 C C . LEU A 1 152 ? -7.313 18.071 9.184 1.00 69.12 152 LEU A C 1
ATOM 1180 O O . LEU A 1 152 ? -7.268 18.918 8.291 1.00 69.12 152 LEU A O 1
ATOM 1184 N N . VAL A 1 153 ? -6.829 16.842 9.042 1.00 68.94 153 VAL A N 1
ATOM 1185 C CA . VAL A 1 153 ? -6.164 16.354 7.840 1.00 68.94 153 VAL A CA 1
ATOM 1186 C C . VAL A 1 153 ? -7.168 15.987 6.750 1.00 68.94 153 VAL A C 1
ATOM 1188 O O . VAL A 1 153 ? -8.318 15.611 7.003 1.00 68.94 153 VAL A O 1
ATOM 1191 N N . GLU A 1 154 ? -6.706 16.089 5.509 1.00 65.94 154 GLU A N 1
ATOM 1192 C CA . GLU A 1 154 ? -7.392 15.570 4.333 1.00 65.94 154 GLU A CA 1
ATOM 1193 C C . GLU A 1 154 ? -6.653 14.324 3.847 1.00 65.94 154 GLU A C 1
ATOM 1195 O O . GLU A 1 154 ? -5.479 14.386 3.482 1.00 65.94 154 GLU A O 1
ATOM 1200 N N . ILE A 1 155 ? -7.342 13.182 3.838 1.00 66.38 155 ILE A N 1
ATOM 1201 C CA . ILE A 1 155 ? -6.757 11.900 3.440 1.00 66.38 155 ILE A CA 1
ATOM 1202 C C . ILE A 1 155 ? -7.328 11.500 2.080 1.00 66.38 155 ILE A C 1
ATOM 1204 O O . ILE A 1 155 ? -8.538 11.346 1.903 1.00 66.38 155 ILE A O 1
ATOM 1208 N N . GLY A 1 156 ? -6.445 11.320 1.096 1.00 59.47 156 GLY A N 1
ATOM 1209 C CA . GLY A 1 156 ? -6.811 10.793 -0.223 1.00 59.47 156 GLY A CA 1
ATOM 1210 C C . GLY A 1 156 ? -7.742 11.687 -1.055 1.00 59.47 156 GLY A C 1
ATOM 1211 O O . GLY A 1 156 ? -8.366 11.183 -1.981 1.00 59.47 156 GLY A O 1
ATOM 1212 N N . GLY A 1 157 ? -7.855 12.981 -0.728 1.00 62.88 157 GLY A N 1
ATOM 1213 C CA . GLY A 1 157 ? -8.609 13.989 -1.492 1.00 62.88 157 GLY A CA 1
ATOM 1214 C C . GLY A 1 157 ? -10.137 13.934 -1.367 1.00 62.88 157 GLY A C 1
ATOM 1215 O O . GLY A 1 157 ? -10.821 14.802 -1.898 1.00 62.88 157 GLY A O 1
ATOM 1216 N N . SER A 1 158 ? -10.697 12.927 -0.687 1.00 66.00 158 SER A N 1
ATOM 1217 C CA . SER A 1 158 ? -12.154 12.753 -0.547 1.00 66.00 158 SER A CA 1
ATOM 1218 C C . SER A 1 158 ? -12.628 12.557 0.892 1.00 66.00 158 SER A C 1
ATOM 1220 O O . SER A 1 158 ? -13.833 12.518 1.139 1.00 66.00 158 SER A O 1
ATOM 1222 N N . PHE A 1 159 ? -11.707 12.386 1.841 1.00 75.81 159 PHE A N 1
ATOM 1223 C CA . PHE A 1 159 ? -12.021 12.226 3.255 1.00 75.81 159 PHE A CA 1
ATOM 1224 C C . PHE A 1 159 ? -11.455 13.402 4.045 1.00 75.81 159 PHE A C 1
ATOM 1226 O O . PHE A 1 159 ? -10.241 13.604 4.094 1.00 75.81 159 PHE A O 1
ATOM 1233 N N . ARG A 1 160 ? -12.354 14.174 4.656 1.00 81.38 160 ARG A N 1
ATOM 1234 C CA . ARG A 1 160 ? -12.036 15.349 5.469 1.00 81.38 160 ARG A CA 1
ATOM 1235 C C . ARG A 1 160 ? -12.733 15.210 6.813 1.00 81.38 160 ARG A C 1
ATOM 1237 O O . ARG A 1 160 ? -13.960 15.120 6.854 1.00 81.38 160 ARG A O 1
ATOM 1244 N N . ILE A 1 161 ? -11.965 15.242 7.901 1.00 81.44 161 ILE A N 1
ATOM 1245 C CA . ILE A 1 161 ? -12.494 15.129 9.272 1.00 81.44 161 ILE A CA 1
ATOM 1246 C C . ILE A 1 161 ? -13.669 16.096 9.541 1.00 81.44 161 ILE A C 1
ATOM 1248 O O . ILE A 1 161 ? -14.689 15.640 10.060 1.00 81.44 161 ILE A O 1
ATOM 1252 N N . PRO A 1 162 ? -13.631 17.380 9.114 1.00 83.31 162 PRO A N 1
ATOM 1253 C CA . PRO A 1 162 ? -14.769 18.287 9.289 1.00 83.31 162 PRO A CA 1
ATOM 1254 C C . PRO A 1 162 ? -16.079 17.813 8.645 1.00 83.31 162 PRO A C 1
ATOM 1256 O 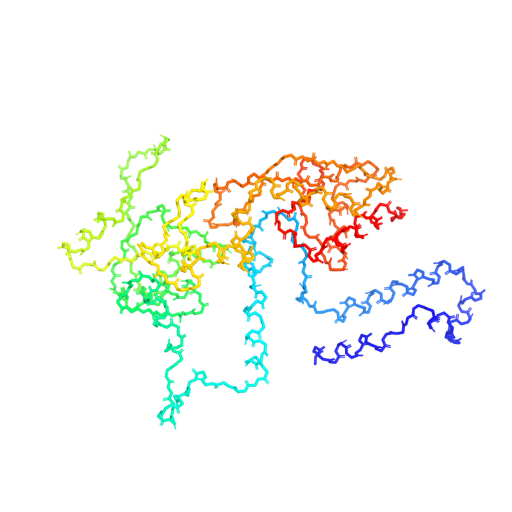O . PRO A 1 162 ? -17.152 18.011 9.216 1.00 83.31 162 PRO A O 1
ATOM 1259 N N . ASP A 1 163 ? -16.009 17.196 7.463 1.00 86.69 163 ASP A N 1
ATOM 1260 C CA . ASP A 1 163 ? -17.200 16.726 6.748 1.00 86.69 163 ASP A CA 1
ATOM 1261 C C . ASP A 1 163 ? -17.780 15.474 7.413 1.00 86.69 163 ASP A C 1
ATOM 1263 O O . ASP A 1 163 ? -18.997 15.292 7.446 1.00 86.69 163 ASP A O 1
ATOM 1267 N N . VAL A 1 164 ? -16.913 14.631 7.979 1.00 86.25 164 VAL A N 1
ATOM 1268 C CA . VAL A 1 164 ? -17.299 13.434 8.737 1.00 86.25 164 VAL A CA 1
ATOM 1269 C C . VAL A 1 164 ? -17.996 13.827 10.034 1.00 86.25 164 VAL A C 1
ATOM 1271 O O . VAL A 1 164 ? -19.093 13.342 10.287 1.00 86.25 164 VAL A O 1
ATOM 1274 N N . MET A 1 165 ? -17.419 14.759 10.798 1.00 85.56 165 MET A N 1
ATOM 1275 C CA . MET A 1 165 ? -18.026 15.280 12.030 1.00 85.56 165 MET A CA 1
ATOM 1276 C C . MET A 1 165 ? -19.390 15.927 11.770 1.00 85.56 165 MET A C 1
ATOM 1278 O O . MET A 1 165 ? -20.348 15.699 12.505 1.00 85.56 165 MET A O 1
ATOM 1282 N N . ARG A 1 166 ? -19.521 16.684 10.672 1.00 87.00 166 ARG A N 1
ATOM 1283 C CA . ARG A 1 166 ? -20.820 17.240 10.272 1.00 87.00 166 ARG A CA 1
ATOM 1284 C C . ARG A 1 166 ? -21.838 16.135 9.984 1.00 87.00 166 ARG A C 1
ATOM 1286 O O . ARG A 1 166 ? -22.986 16.243 10.400 1.00 87.00 166 ARG A O 1
ATOM 1293 N N . LYS A 1 167 ? -21.431 15.081 9.270 1.00 89.75 167 LYS A N 1
ATOM 1294 C CA . LYS A 1 167 ? -22.309 13.953 8.923 1.00 89.75 167 LYS A CA 1
ATOM 1295 C C . LYS A 1 167 ? -22.698 13.095 10.126 1.00 89.75 167 LYS A C 1
ATOM 1297 O O . LYS A 1 167 ? -23.810 12.583 10.124 1.00 89.75 167 LYS A O 1
ATOM 1302 N N . SER A 1 168 ? -21.835 12.966 11.133 1.00 89.75 168 SER A N 1
ATOM 1303 C CA . SER A 1 168 ? -22.156 12.259 12.381 1.00 89.75 168 SER A CA 1
ATOM 1304 C C . SER A 1 168 ? -23.109 13.040 13.295 1.00 89.75 168 SER A C 1
ATOM 1306 O O . SER A 1 168 ? -23.541 12.534 14.327 1.00 89.75 168 SER A O 1
ATOM 1308 N N . GLY A 1 169 ? -23.412 14.302 12.964 1.00 86.62 169 GLY A N 1
ATOM 1309 C CA . GLY A 1 169 ? -24.202 15.188 13.817 1.00 86.62 169 GLY A CA 1
ATOM 1310 C C . GLY A 1 169 ? -23.456 15.660 15.067 1.00 86.62 169 GLY A C 1
ATOM 1311 O O . GLY A 1 169 ? -24.103 16.075 16.025 1.00 86.62 169 GLY A O 1
ATOM 1312 N N . ALA A 1 170 ? -22.123 15.578 15.076 1.00 90.00 170 ALA A N 1
ATOM 1313 C CA . ALA A 1 170 ? -21.291 16.098 16.154 1.00 90.00 170 ALA A CA 1
ATOM 1314 C C . ALA A 1 170 ? -20.900 17.560 15.883 1.00 90.00 170 ALA A C 1
ATOM 1316 O O . ALA A 1 170 ? -20.614 17.951 14.747 1.00 90.00 170 ALA A O 1
ATOM 1317 N N . THR A 1 171 ? -20.836 18.370 16.936 1.00 85.12 171 THR A N 1
ATOM 1318 C CA . THR A 1 171 ? -20.364 19.756 16.865 1.00 85.12 171 THR A CA 1
ATOM 1319 C C . THR A 1 171 ? -18.857 19.780 17.079 1.00 85.12 171 THR A C 1
ATOM 1321 O O . THR A 1 171 ? -18.357 19.535 18.169 1.00 85.12 171 THR A O 1
ATOM 1324 N N . MET A 1 172 ? -18.095 20.068 16.030 1.00 83.94 172 MET A N 1
ATOM 1325 C CA . MET A 1 172 ? -16.639 20.139 16.142 1.00 83.94 172 MET A CA 1
ATOM 1326 C C . MET A 1 172 ? -16.203 21.384 16.928 1.00 83.94 172 MET A C 1
ATOM 1328 O O . MET A 1 172 ? -16.421 22.510 16.477 1.00 83.94 172 MET A O 1
ATOM 1332 N N . VAL A 1 173 ? -15.484 21.174 18.028 1.00 80.56 173 VAL A N 1
ATOM 1333 C CA . VAL A 1 173 ? -14.803 22.215 18.803 1.00 80.56 173 VAL A CA 1
ATOM 1334 C C . VAL A 1 173 ? -13.315 22.157 18.486 1.00 80.56 173 VAL A C 1
ATOM 1336 O O . VAL A 1 173 ? -12.624 21.181 18.772 1.00 80.56 173 VAL A O 1
ATOM 1339 N N . LYS A 1 174 ? -12.809 23.212 17.848 1.00 76.06 174 LYS A N 1
ATOM 1340 C CA . LYS A 1 174 ? -11.403 23.294 17.442 1.00 76.06 174 LYS A CA 1
ATOM 1341 C C . LYS A 1 174 ? -10.583 23.965 18.530 1.00 76.06 174 LYS A C 1
ATOM 1343 O O . LYS A 1 174 ? -10.882 25.096 18.902 1.00 76.06 174 LYS A O 1
ATOM 1348 N N . VAL A 1 175 ? -9.499 23.321 18.948 1.00 66.44 175 VAL A N 1
ATOM 1349 C CA . VAL A 1 175 ? -8.535 23.906 19.889 1.00 66.44 175 VAL A CA 1
ATOM 1350 C C . VAL A 1 175 ? -7.264 24.302 19.139 1.00 66.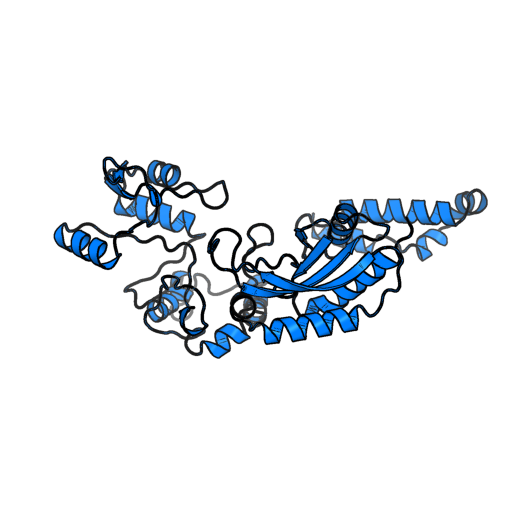44 175 VAL A C 1
ATOM 1352 O O . VAL A 1 175 ? -6.762 23.565 18.285 1.00 66.44 175 VAL A O 1
ATOM 1355 N N . HIS A 1 176 ? -6.763 25.504 19.424 1.00 61.50 176 HIS A N 1
ATOM 1356 C CA . HIS A 1 176 ? -5.552 26.070 18.832 1.00 61.50 176 HIS A CA 1
ATOM 1357 C C . HIS A 1 176 ? -4.723 26.767 19.914 1.00 61.50 176 HIS A C 1
ATOM 1359 O O . HIS A 1 176 ? -5.288 27.398 20.807 1.00 61.50 176 HIS A O 1
ATOM 1365 N N . LYS A 1 177 ? -3.388 26.713 19.810 1.00 48.56 177 LYS A N 1
ATOM 1366 C CA . LYS A 1 177 ? -2.491 27.515 20.656 1.00 48.56 177 LYS A CA 1
ATOM 1367 C C . LYS A 1 177 ? -2.671 28.994 20.280 1.00 48.56 177 LYS A C 1
ATOM 1369 O O . LYS A 1 177 ? -2.273 29.429 19.204 1.00 48.56 177 LYS A O 1
ATOM 1374 N N . SER A 1 178 ? -3.383 29.748 21.111 1.00 36.47 178 SER A N 1
ATOM 1375 C CA . SER A 1 178 ? -3.666 31.173 20.912 1.00 36.47 178 SER A CA 1
ATOM 1376 C C . SER A 1 178 ? -2.353 31.974 20.788 1.00 36.47 178 SER A C 1
ATOM 1378 O O . SER A 1 178 ? -1.609 32.072 21.755 1.00 36.47 178 SER A O 1
ATOM 1380 N N . ASN A 1 179 ? -2.111 32.573 19.615 1.00 30.22 179 ASN A N 1
ATOM 1381 C CA . ASN A 1 179 ? -1.247 33.749 19.384 1.00 30.22 179 ASN A CA 1
ATOM 1382 C C . ASN A 1 179 ? 0.279 33.612 19.162 1.00 30.22 179 ASN A C 1
ATOM 1384 O O . ASN A 1 179 ? 0.984 34.545 19.527 1.00 30.22 179 ASN A O 1
ATOM 1388 N N . PHE A 1 180 ? 0.807 32.596 18.462 1.00 43.84 180 PHE A N 1
ATOM 1389 C CA . PHE A 1 180 ? 2.161 32.707 17.868 1.00 43.84 180 PHE A CA 1
ATOM 1390 C C . PHE A 1 180 ? 2.281 32.055 16.484 1.00 43.84 180 PHE A C 1
ATOM 1392 O O . PHE A 1 180 ? 1.598 31.081 16.166 1.00 43.84 180 PHE A O 1
ATOM 1399 N N . GLN A 1 181 ? 3.158 32.629 15.655 1.00 37.50 181 GLN A N 1
ATOM 1400 C CA . GLN A 1 181 ? 3.575 32.083 14.367 1.00 37.50 181 GLN A CA 1
ATOM 1401 C C . GLN A 1 181 ? 4.443 30.846 14.633 1.00 37.50 181 GLN A C 1
ATOM 1403 O O . GLN A 1 181 ? 5.455 30.943 15.324 1.00 37.50 181 GLN A O 1
ATOM 1408 N N . VAL A 1 182 ? 4.046 29.680 14.118 1.00 44.19 182 VAL A N 1
ATOM 1409 C CA . VAL A 1 182 ? 4.861 28.461 14.231 1.00 44.19 182 VAL A CA 1
ATOM 1410 C C . VAL A 1 182 ? 6.096 28.640 13.350 1.00 44.19 182 VAL A C 1
ATOM 1412 O O . VAL A 1 182 ? 6.028 28.494 12.131 1.00 44.19 182 VAL A O 1
ATOM 1415 N N . VAL A 1 183 ? 7.217 28.993 13.972 1.00 38.78 183 VAL A N 1
ATOM 1416 C CA . VAL A 1 183 ? 8.550 28.964 13.368 1.00 38.78 183 VAL A CA 1
ATOM 1417 C C . VAL A 1 183 ? 9.378 27.987 14.201 1.00 38.78 183 VAL A C 1
ATOM 1419 O O . VAL A 1 183 ? 9.735 28.292 15.334 1.00 38.78 183 VAL A O 1
ATOM 1422 N N . GLY A 1 184 ? 9.640 26.791 13.668 1.00 58.94 184 GLY A N 1
ATOM 1423 C CA . GLY A 1 184 ? 10.400 25.738 14.358 1.00 58.94 184 GLY A CA 1
ATOM 1424 C C . GLY A 1 184 ? 9.546 24.586 14.907 1.00 58.94 184 GLY A C 1
ATOM 1425 O O . GLY A 1 184 ? 8.535 24.221 14.309 1.00 58.94 184 GLY A O 1
ATOM 1426 N N . PHE A 1 185 ? 10.009 23.978 16.005 1.00 43.34 185 PHE A N 1
ATOM 1427 C CA . PHE A 1 185 ? 9.489 22.733 16.584 1.00 43.34 185 PHE A CA 1
ATOM 1428 C C . PHE A 1 185 ? 8.000 22.819 16.963 1.00 43.34 185 PHE A C 1
ATOM 1430 O O . PHE A 1 185 ? 7.580 23.707 17.704 1.00 43.34 185 PHE A O 1
ATOM 1437 N N . THR A 1 186 ? 7.206 21.868 16.472 1.00 52.34 186 THR A N 1
ATOM 1438 C CA . THR A 1 186 ? 5.820 21.643 16.893 1.00 52.34 186 THR A CA 1
ATOM 1439 C C . THR A 1 186 ? 5.795 20.684 18.078 1.00 52.34 186 THR A C 1
ATOM 1441 O O . THR A 1 186 ? 6.495 19.676 18.072 1.00 52.34 186 THR A O 1
ATOM 1444 N N . GLU A 1 187 ? 4.979 20.985 19.082 1.00 57.84 187 GLU A N 1
ATOM 1445 C CA . GLU A 1 187 ? 4.773 20.130 20.252 1.00 57.84 187 GLU A CA 1
ATOM 1446 C C . GLU A 1 187 ? 3.315 19.672 20.271 1.00 57.84 187 GLU A C 1
ATOM 1448 O O . GLU A 1 187 ? 2.404 20.512 20.367 1.00 57.84 187 GLU A O 1
ATOM 1453 N N . ASP A 1 188 ? 3.128 18.360 20.151 1.00 65.44 188 ASP A N 1
ATOM 1454 C CA . ASP A 1 188 ? 1.842 17.673 20.227 1.00 65.44 188 ASP A CA 1
ATOM 1455 C C . ASP A 1 188 ? 1.554 17.224 21.662 1.00 65.44 188 ASP A C 1
ATOM 1457 O O . ASP A 1 188 ? 2.470 16.955 22.438 1.00 65.44 188 ASP A O 1
ATOM 1461 N N . VAL A 1 189 ? 0.269 17.149 22.017 1.00 72.44 189 VAL A N 1
ATOM 1462 C CA . VAL A 1 189 ? -0.153 16.665 23.337 1.00 72.44 189 VAL A CA 1
ATOM 1463 C C . VAL A 1 189 ? 0.018 15.143 23.373 1.00 72.44 189 VAL A C 1
ATOM 1465 O O . VAL A 1 189 ? -0.577 14.465 22.529 1.00 72.44 189 VAL A O 1
ATOM 1468 N N . PRO A 1 190 ? 0.793 14.586 24.322 1.00 75.88 190 PRO A N 1
ATOM 1469 C CA . PRO A 1 190 ? 0.913 13.143 24.483 1.00 75.88 190 PRO A CA 1
ATOM 1470 C C . PRO A 1 190 ? -0.452 12.482 24.698 1.00 75.88 190 PRO A C 1
ATOM 1472 O O . PRO A 1 190 ? -1.308 13.000 25.418 1.00 75.88 190 PRO A O 1
ATOM 1475 N N . MET A 1 191 ? -0.652 11.298 24.115 1.00 77.69 191 MET A N 1
ATOM 1476 C CA . MET A 1 191 ? -1.916 10.563 24.254 1.00 77.69 191 MET A CA 1
ATOM 1477 C C . MET A 1 191 ? -2.227 10.210 25.717 1.00 77.69 191 MET A C 1
ATOM 1479 O O . MET A 1 191 ? -3.384 10.226 26.130 1.00 77.69 191 MET A O 1
ATOM 1483 N N . THR A 1 192 ? -1.196 9.960 26.527 1.00 76.50 192 THR A N 1
ATOM 1484 C CA . THR A 1 192 ? -1.313 9.716 27.974 1.00 76.50 192 THR A CA 1
ATOM 1485 C C . THR A 1 192 ? -2.038 10.846 28.697 1.00 76.50 192 THR A C 1
ATOM 1487 O O . THR A 1 192 ? -2.900 10.586 29.536 1.00 76.50 192 THR A O 1
ATOM 1490 N N . ASP A 1 193 ? -1.747 12.089 28.321 1.00 81.25 193 ASP A N 1
ATOM 1491 C CA . ASP A 1 193 ? -2.286 13.284 28.966 1.00 81.25 193 ASP A CA 1
ATOM 1492 C C . ASP A 1 193 ? -3.750 13.487 28.561 1.00 81.25 193 ASP A C 1
ATOM 1494 O O . ASP A 1 193 ? -4.594 13.828 29.392 1.00 81.25 193 ASP A O 1
ATOM 1498 N N . LEU A 1 194 ? -4.080 13.206 27.293 1.00 82.69 194 LEU A N 1
ATOM 1499 C CA . LEU A 1 194 ? -5.463 13.206 26.809 1.00 82.69 194 LEU A CA 1
ATOM 1500 C C . LEU A 1 194 ? -6.302 12.142 27.520 1.00 82.69 194 LEU A C 1
ATOM 1502 O O . LEU A 1 194 ? -7.434 12.424 27.910 1.00 82.69 194 LEU A O 1
ATOM 1506 N N . VAL A 1 195 ? -5.752 10.944 27.732 1.00 79.81 195 VAL A N 1
ATOM 1507 C CA . VAL A 1 195 ? -6.420 9.864 28.471 1.00 79.81 195 VAL A CA 1
ATOM 1508 C C . VAL A 1 195 ? -6.631 10.240 29.937 1.00 79.81 195 VAL A C 1
ATOM 1510 O O . VAL A 1 195 ? -7.718 10.006 30.468 1.00 79.81 195 VAL A O 1
ATOM 1513 N N . GLU A 1 196 ? -5.642 10.841 30.604 1.00 82.25 196 GLU A N 1
ATOM 1514 C CA . GLU A 1 196 ? -5.804 11.313 31.985 1.00 82.25 196 GLU A CA 1
ATOM 1515 C C . GLU A 1 196 ? -6.884 12.402 32.082 1.00 82.25 196 GLU A C 1
ATOM 1517 O O . GLU A 1 196 ? -7.752 12.350 32.959 1.00 82.25 196 GLU A O 1
ATOM 1522 N N . LEU A 1 197 ? -6.885 13.349 31.141 1.00 86.88 197 LEU A N 1
ATOM 1523 C CA . LEU A 1 197 ? -7.901 14.392 31.049 1.00 86.88 197 LEU A CA 1
ATOM 1524 C C . LEU A 1 197 ? -9.297 13.796 30.817 1.00 86.88 197 LEU A C 1
ATOM 1526 O O . LEU A 1 197 ? -10.243 14.142 31.524 1.00 86.88 197 LEU A O 1
ATOM 1530 N N . GLY A 1 198 ? -9.420 12.859 29.875 1.00 86.75 198 GLY A N 1
ATOM 1531 C CA . GLY A 1 198 ? -10.663 12.145 29.594 1.00 86.75 198 GLY A CA 1
ATOM 1532 C C . GLY A 1 198 ? -11.202 11.428 30.830 1.00 86.75 198 GLY A C 1
ATOM 1533 O O . GLY A 1 198 ? -12.372 11.590 31.173 1.00 86.75 198 GLY A O 1
ATOM 1534 N N . LYS A 1 199 ? -10.334 10.734 31.579 1.00 87.19 199 LYS A N 1
ATOM 1535 C CA . LYS A 1 199 ? -10.695 10.100 32.859 1.00 87.19 199 LYS A CA 1
ATOM 1536 C C . LYS A 1 199 ? -11.181 11.117 33.891 1.00 87.19 199 LYS A C 1
ATOM 1538 O O . LYS A 1 199 ? -12.195 10.877 34.538 1.00 87.19 199 LYS A O 1
ATOM 1543 N N . ARG A 1 200 ? -10.493 12.256 34.025 1.00 94.19 200 ARG A N 1
ATOM 1544 C CA . ARG A 1 200 ? -10.842 13.313 34.990 1.00 94.19 200 ARG A CA 1
ATOM 1545 C C . ARG A 1 200 ? -12.230 13.906 34.740 1.00 94.19 200 ARG A C 1
ATOM 1547 O O . ARG A 1 200 ? -12.932 14.213 35.698 1.00 94.19 200 ARG A O 1
ATOM 1554 N N . TYR A 1 201 ? -12.616 14.065 33.476 1.00 93.12 201 TYR A N 1
ATOM 1555 C CA . TYR A 1 201 ? -13.891 14.680 33.088 1.00 93.12 201 TYR A CA 1
ATOM 1556 C C . TYR A 1 201 ? -14.971 13.672 32.663 1.00 93.12 201 TYR A C 1
ATOM 1558 O O . TYR A 1 201 ? -16.079 14.081 32.324 1.00 93.12 201 TYR A O 1
ATOM 1566 N N . GLY A 1 202 ? -14.679 12.367 32.677 1.00 90.38 202 GLY A N 1
ATOM 1567 C CA . GLY A 1 202 ? -15.605 11.327 32.216 1.00 90.38 202 GLY A CA 1
ATOM 1568 C C . GLY A 1 202 ? -15.909 11.400 30.714 1.00 90.38 202 GLY A C 1
ATOM 1569 O O . GLY A 1 202 ? -17.015 11.065 30.293 1.00 90.38 202 GLY A O 1
ATOM 1570 N N . ILE A 1 203 ? -14.954 11.870 29.908 1.00 90.12 203 ILE A N 1
ATOM 1571 C CA . ILE A 1 203 ? -15.096 12.050 28.459 1.00 90.12 203 ILE A CA 1
ATOM 1572 C C . ILE A 1 203 ? -14.312 10.943 27.741 1.00 90.12 203 ILE A C 1
ATOM 1574 O O . ILE A 1 203 ? -13.127 10.757 28.034 1.00 90.12 203 ILE A O 1
ATOM 1578 N N . PRO A 1 204 ? -14.926 10.211 26.792 1.00 89.12 204 PRO A N 1
ATOM 1579 C CA . PRO A 1 204 ? -14.219 9.200 26.019 1.00 89.12 204 PRO A CA 1
ATOM 1580 C C . PRO A 1 204 ? -13.160 9.843 25.117 1.00 89.12 204 PRO A C 1
ATOM 1582 O O . PRO A 1 204 ? -13.412 10.854 24.460 1.00 89.12 204 PRO A O 1
ATOM 1585 N N . VAL A 1 205 ? -11.985 9.218 25.060 1.00 87.12 205 VAL A N 1
ATOM 1586 C CA . VAL A 1 205 ? -10.895 9.605 24.160 1.00 87.12 205 VAL A CA 1
ATOM 1587 C C . VAL A 1 205 ? -10.879 8.641 22.986 1.00 87.12 205 VAL A C 1
ATOM 1589 O O . VAL A 1 205 ? -10.946 7.428 23.169 1.00 87.12 205 VAL A O 1
ATOM 1592 N N . MET A 1 206 ? -10.805 9.191 21.779 1.00 86.19 206 MET A N 1
ATOM 1593 C CA . MET A 1 206 ? -10.756 8.426 20.542 1.00 86.19 206 MET A CA 1
ATOM 1594 C C . MET A 1 206 ? -9.499 8.809 19.766 1.00 86.19 206 MET A C 1
ATOM 1596 O O . MET A 1 206 ? -9.286 9.986 19.478 1.00 86.19 206 MET A O 1
ATOM 1600 N N . GLU A 1 207 ? -8.707 7.807 19.392 1.00 82.56 207 GLU A N 1
ATOM 1601 C CA . GLU A 1 207 ? -7.530 7.967 18.542 1.00 82.56 207 GLU A CA 1
ATOM 1602 C C . GLU A 1 207 ? -7.780 7.323 17.173 1.00 82.56 207 GLU A C 1
ATOM 1604 O O . GLU A 1 207 ? -8.080 6.133 17.072 1.00 82.56 207 GLU A O 1
ATOM 1609 N N . ASP A 1 208 ? -7.664 8.118 16.107 1.00 81.38 208 ASP A N 1
ATOM 1610 C CA . ASP A 1 208 ? -7.647 7.618 14.732 1.00 81.38 208 ASP A CA 1
ATOM 1611 C C . ASP A 1 208 ? -6.196 7.432 14.274 1.00 81.38 208 ASP A C 1
ATOM 1613 O O . ASP A 1 208 ? -5.552 8.376 13.815 1.00 81.38 208 ASP A O 1
ATOM 1617 N N . LEU A 1 209 ? -5.685 6.204 14.394 1.00 73.75 209 LEU A N 1
ATOM 1618 C CA . LEU A 1 209 ? -4.318 5.869 13.983 1.00 73.75 209 LEU A CA 1
ATOM 1619 C C . LEU A 1 209 ? -4.125 5.933 12.461 1.00 73.75 209 LEU A C 1
ATOM 1621 O O . LEU A 1 209 ? -3.031 6.230 11.990 1.00 73.75 209 LEU A O 1
ATOM 1625 N N . GLY A 1 210 ? -5.158 5.616 11.672 1.00 71.06 210 GLY A N 1
ATOM 1626 C CA . GLY A 1 210 ? -5.145 5.630 10.203 1.00 71.06 210 GLY A CA 1
ATOM 1627 C C . GLY A 1 210 ? -4.215 4.623 9.496 1.00 71.06 210 GLY A C 1
ATOM 1628 O O . GLY A 1 210 ? -4.589 4.080 8.453 1.00 71.06 210 GLY A O 1
ATOM 1629 N N . SER A 1 211 ? -3.018 4.349 10.028 1.00 68.69 211 SER A N 1
ATOM 1630 C CA . SER A 1 211 ? -2.018 3.434 9.463 1.00 68.69 211 SER A CA 1
ATOM 1631 C C . SER A 1 211 ? -2.375 1.964 9.688 1.00 68.69 211 SER A C 1
ATOM 1633 O O . SER A 1 211 ? -2.036 1.115 8.859 1.00 68.69 211 SER A O 1
ATOM 1635 N N . GLY A 1 212 ? -3.085 1.666 10.784 1.00 70.81 212 GLY A N 1
ATOM 1636 C CA . GLY A 1 212 ? -3.437 0.304 11.191 1.00 70.81 212 GLY A CA 1
ATOM 1637 C C . GLY A 1 212 ? -2.207 -0.563 11.471 1.00 70.81 212 GLY A C 1
ATOM 1638 O O . GLY A 1 212 ? -2.249 -1.773 11.244 1.00 70.81 212 GLY A O 1
ATOM 1639 N N . CYS A 1 213 ? -1.088 0.049 11.879 1.00 69.69 213 CYS A N 1
ATOM 1640 C CA . CYS A 1 213 ? 0.155 -0.670 12.114 1.00 69.69 213 CYS A CA 1
ATOM 1641 C C . CYS A 1 213 ? 0.044 -1.566 13.357 1.00 69.69 213 CYS A C 1
ATOM 1643 O O . CYS A 1 213 ? -0.312 -1.116 14.444 1.00 69.69 213 CYS A O 1
ATOM 1645 N N . LEU A 1 214 ? 0.381 -2.843 13.187 1.00 68.94 214 LEU A N 1
ATOM 1646 C CA . LEU A 1 214 ? 0.388 -3.854 14.250 1.00 68.94 214 LEU A CA 1
ATOM 1647 C C . LEU A 1 214 ? 1.814 -4.290 14.637 1.00 68.94 214 LEU A C 1
ATOM 1649 O O . LEU A 1 214 ? 1.986 -5.141 15.498 1.00 68.94 214 LEU A O 1
ATOM 1653 N N . VAL A 1 215 ? 2.843 -3.729 13.989 1.00 65.25 215 VAL A N 1
ATOM 1654 C CA . VAL A 1 215 ? 4.259 -4.068 14.224 1.00 65.25 215 VAL A CA 1
ATOM 1655 C C . VAL A 1 215 ? 5.000 -2.854 14.723 1.00 65.25 215 VAL A C 1
ATOM 1657 O O . VAL A 1 215 ? 4.915 -1.791 14.108 1.00 65.25 215 VAL A O 1
ATOM 1660 N N . ASP A 1 216 ? 5.799 -3.039 15.768 1.00 69.69 216 ASP A N 1
ATOM 1661 C CA . ASP A 1 216 ? 6.739 -2.018 16.204 1.00 69.69 216 ASP A CA 1
ATOM 1662 C C . ASP A 1 216 ? 7.890 -1.884 15.195 1.00 69.69 216 ASP A C 1
ATOM 1664 O O . ASP A 1 216 ? 8.812 -2.703 15.126 1.00 69.69 216 ASP A O 1
ATOM 1668 N N . LEU A 1 217 ? 7.817 -0.831 14.382 1.00 69.75 217 LEU A N 1
ATOM 1669 C CA . LEU A 1 217 ? 8.792 -0.551 13.335 1.00 69.75 217 LEU A CA 1
ATOM 1670 C C . LEU A 1 217 ? 10.146 -0.065 13.895 1.00 69.75 217 LEU A C 1
ATOM 1672 O O . LEU A 1 217 ? 11.151 -0.157 13.181 1.00 69.75 217 LEU A O 1
ATOM 1676 N N . LEU A 1 218 ? 10.215 0.378 15.162 1.00 68.12 218 LEU A N 1
ATOM 1677 C CA . LEU A 1 218 ? 11.470 0.821 15.791 1.00 68.12 218 LEU A CA 1
ATOM 1678 C C . LEU A 1 218 ? 12.492 -0.309 15.887 1.00 68.12 218 LEU A C 1
ATOM 1680 O O . LEU A 1 218 ? 13.684 -0.078 15.675 1.00 68.12 218 LEU A O 1
ATOM 1684 N N . LYS A 1 219 ? 12.034 -1.545 16.117 1.00 66.75 219 LYS A N 1
ATOM 1685 C CA . LYS A 1 219 ? 12.890 -2.746 16.155 1.00 66.75 219 LYS A CA 1
ATOM 1686 C C . LYS A 1 219 ? 13.671 -2.968 14.856 1.00 66.75 219 LYS A C 1
ATOM 1688 O O . LYS A 1 219 ? 14.665 -3.690 14.846 1.00 66.75 219 LYS A O 1
ATOM 1693 N N . TYR A 1 220 ? 13.241 -2.330 13.768 1.00 66.56 220 TYR A N 1
ATOM 1694 C CA . TYR A 1 220 ? 13.833 -2.429 12.437 1.00 66.56 220 TYR A CA 1
ATOM 1695 C C . TYR A 1 220 ? 14.509 -1.125 11.981 1.00 66.56 220 TYR A C 1
ATOM 1697 O O . TYR A 1 220 ? 14.865 -0.999 10.809 1.00 66.56 220 TYR A O 1
ATOM 1705 N N . GLY A 1 221 ? 14.700 -0.159 12.887 1.00 61.03 221 GLY A N 1
ATOM 1706 C CA . GLY A 1 221 ? 15.366 1.114 12.598 1.00 61.03 221 GLY A CA 1
ATOM 1707 C C . GLY A 1 221 ? 14.525 2.102 11.785 1.00 61.03 221 GLY A C 1
ATOM 1708 O O . GLY A 1 221 ? 15.086 2.990 11.145 1.00 61.03 221 GLY A O 1
ATOM 1709 N N . LEU A 1 222 ? 13.197 1.946 11.775 1.00 67.94 222 LEU A N 1
ATOM 1710 C CA . LEU A 1 222 ? 12.261 2.879 11.141 1.00 67.94 222 LEU A CA 1
ATOM 1711 C C . LEU A 1 222 ? 11.596 3.787 12.188 1.00 67.94 222 LEU A C 1
ATOM 1713 O O . LEU A 1 222 ? 11.628 3.492 13.379 1.00 67.94 222 LEU A O 1
ATOM 1717 N N . VAL A 1 223 ? 10.999 4.901 11.747 1.00 54.66 223 VAL A N 1
ATOM 1718 C CA . VAL A 1 223 ? 10.310 5.868 12.628 1.00 54.66 223 VAL A CA 1
ATOM 1719 C C . VAL A 1 223 ? 9.172 5.185 13.401 1.00 54.66 223 VAL A C 1
ATOM 1721 O O . VAL A 1 223 ? 8.479 4.328 12.850 1.00 54.66 223 VAL A O 1
ATOM 1724 N N . LYS A 1 224 ? 8.990 5.570 14.676 1.00 54.06 224 LYS A N 1
ATOM 1725 C CA . LYS A 1 224 ? 7.922 5.059 15.548 1.00 54.06 224 LYS A CA 1
ATOM 1726 C C . LYS A 1 224 ? 6.556 5.409 14.961 1.00 54.06 224 LYS A C 1
ATOM 1728 O O . LYS A 1 224 ? 6.201 6.580 14.892 1.00 54.06 224 LYS A O 1
ATOM 1733 N N . GLU A 1 225 ? 5.793 4.387 14.603 1.00 53.22 225 GLU A N 1
ATOM 1734 C CA . GLU A 1 225 ? 4.352 4.486 14.377 1.00 53.22 225 GLU A CA 1
ATOM 1735 C C . GLU A 1 225 ? 3.641 3.980 15.637 1.00 53.22 225 GLU A C 1
ATOM 1737 O O . GLU A 1 225 ? 4.064 2.951 16.173 1.00 53.22 225 GLU A O 1
ATOM 1742 N N . PRO A 1 226 ? 2.597 4.664 16.139 1.00 50.47 226 PRO A N 1
ATOM 1743 C CA . PRO A 1 226 ? 1.807 4.134 17.236 1.00 50.47 226 PRO A CA 1
ATOM 1744 C C . PRO A 1 226 ? 1.125 2.850 16.760 1.00 50.47 226 PRO A C 1
ATOM 1746 O O . PRO A 1 226 ? 0.342 2.841 15.809 1.00 50.47 226 PRO A O 1
ATOM 1749 N N . THR A 1 227 ? 1.495 1.734 17.376 1.00 56.38 227 THR A N 1
ATOM 1750 C CA . THR A 1 227 ? 0.956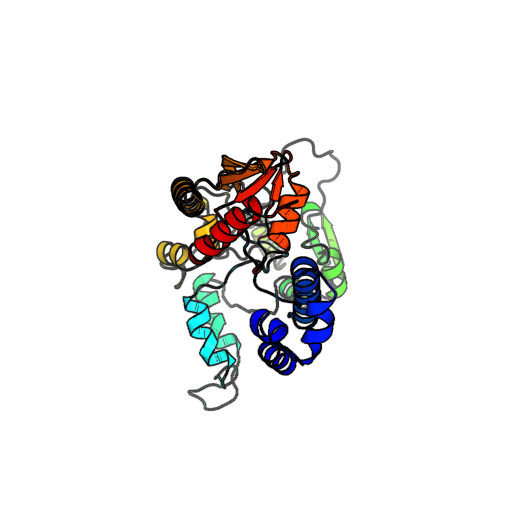 0.422 17.034 1.00 56.38 227 THR A CA 1
ATOM 1751 C C . THR A 1 227 ? -0.249 0.122 17.899 1.00 56.38 227 THR A C 1
ATOM 1753 O O . THR A 1 227 ? -0.236 0.437 19.086 1.00 56.38 227 THR A O 1
ATOM 1756 N N . VAL A 1 228 ? -1.227 -0.608 17.367 1.00 52.53 228 VAL A N 1
ATOM 1757 C CA . VAL A 1 228 ? -2.361 -1.091 18.178 1.00 52.53 228 VAL A CA 1
ATOM 1758 C C . VAL A 1 228 ? -1.929 -2.145 19.218 1.00 52.53 228 VAL A C 1
ATOM 1760 O O . VAL A 1 228 ? -2.740 -2.588 20.017 1.00 52.53 228 VAL A O 1
ATOM 1763 N N . GLN A 1 229 ? -0.663 -2.575 19.208 1.00 50.19 229 GLN A N 1
ATOM 1764 C CA . GLN A 1 229 ? -0.143 -3.663 20.028 1.00 50.19 229 GLN A CA 1
ATOM 1765 C C . GLN A 1 229 ? 1.110 -3.237 20.795 1.00 50.19 229 GLN A C 1
ATOM 1767 O O . GLN A 1 229 ? 2.226 -3.367 20.299 1.00 50.19 229 GLN A O 1
ATOM 1772 N N . GLU A 1 230 ? 0.933 -2.833 22.049 1.00 49.69 230 GLU A N 1
ATOM 1773 C CA . GLU A 1 230 ? 1.983 -3.008 23.058 1.00 49.69 230 GLU A CA 1
ATOM 1774 C C . GLU A 1 230 ? 1.988 -4.430 23.662 1.00 49.69 230 GLU A C 1
ATOM 1776 O O . GLU A 1 230 ? 2.782 -4.694 24.557 1.00 49.69 230 GLU A O 1
ATOM 1781 N N . THR A 1 231 ? 1.215 -5.413 23.162 1.00 36.62 231 THR A N 1
ATOM 1782 C CA . THR A 1 231 ? 1.454 -6.859 23.412 1.00 36.62 231 THR A CA 1
ATOM 1783 C C . THR A 1 231 ? 0.861 -7.751 22.295 1.00 36.62 231 THR A C 1
ATOM 1785 O O . THR A 1 231 ? -0.034 -7.341 21.578 1.00 36.62 231 THR A O 1
ATOM 1788 N N . LEU A 1 232 ? 1.449 -8.937 22.087 1.00 40.75 232 LEU A N 1
ATOM 1789 C CA . LEU A 1 232 ? 1.471 -9.793 20.880 1.00 40.75 232 LEU A CA 1
ATOM 1790 C C . LEU A 1 232 ? 0.224 -10.658 20.584 1.00 40.75 232 LEU A C 1
ATOM 1792 O O . LEU A 1 232 ? -0.324 -11.237 21.511 1.00 40.75 232 LEU A O 1
ATOM 1796 N N . ALA A 1 233 ? -0.026 -10.978 19.293 1.00 40.12 233 ALA A N 1
ATOM 1797 C CA . ALA A 1 233 ? -0.714 -12.225 18.863 1.00 40.12 233 ALA A CA 1
ATOM 1798 C C . ALA A 1 233 ? -0.528 -12.608 17.361 1.00 40.12 233 ALA A C 1
ATOM 1800 O O . ALA A 1 233 ? 0.184 -11.973 16.600 1.00 40.12 233 ALA A O 1
ATOM 1801 N N . GLN A 1 234 ? -1.141 -13.701 16.900 1.00 42.97 234 GLN A N 1
ATOM 1802 C CA . GLN A 1 234 ? -0.441 -14.927 16.465 1.00 42.97 234 GLN A CA 1
ATOM 1803 C C . GLN A 1 234 ? 0.154 -15.039 15.039 1.00 42.97 234 GLN A C 1
ATOM 1805 O O . GLN A 1 234 ? 1.064 -15.843 14.846 1.00 42.97 234 GLN A O 1
ATOM 1810 N N . LEU A 1 235 ? -0.269 -14.251 14.040 1.00 44.31 235 LEU A N 1
ATOM 1811 C CA . LEU A 1 235 ? 0.506 -14.102 12.781 1.00 44.31 235 LEU A CA 1
ATOM 1812 C C . LEU A 1 235 ? 1.641 -13.080 12.946 1.00 44.31 235 LEU A C 1
ATOM 1814 O O . LEU A 1 235 ? 2.643 -13.165 12.241 1.00 44.31 235 LEU A O 1
ATOM 1818 N N . TYR A 1 236 ? 1.470 -12.174 13.913 1.00 48.94 236 TYR A N 1
ATOM 1819 C CA . TYR A 1 236 ? 2.455 -11.231 14.430 1.00 48.94 236 TYR A CA 1
ATOM 1820 C C . TYR A 1 236 ? 3.192 -11.757 15.684 1.00 48.94 236 TYR A C 1
ATOM 1822 O O . TYR A 1 236 ? 4.097 -11.085 16.161 1.00 48.94 236 TYR A O 1
ATOM 1830 N N . ARG A 1 237 ? 2.886 -12.970 16.198 1.00 51.75 237 ARG A N 1
ATOM 1831 C CA . ARG A 1 237 ? 3.643 -13.606 17.312 1.00 51.75 237 ARG A CA 1
ATOM 1832 C C . ARG A 1 237 ? 5.090 -13.881 16.941 1.00 51.75 237 ARG A C 1
ATOM 1834 O O . ARG A 1 237 ? 5.973 -13.778 17.781 1.00 51.75 237 ARG A O 1
ATOM 1841 N N . ASP A 1 238 ? 5.296 -14.293 15.697 1.00 62.34 238 ASP A N 1
ATOM 1842 C CA . ASP A 1 238 ? 6.613 -14.417 15.099 1.00 62.34 238 ASP A CA 1
ATOM 1843 C C . ASP A 1 238 ? 6.735 -13.315 14.051 1.00 62.34 238 ASP A C 1
ATOM 1845 O O . ASP A 1 238 ? 6.390 -13.495 12.877 1.00 62.34 238 ASP A O 1
ATOM 1849 N N . GLU A 1 239 ? 7.198 -12.150 14.507 1.00 67.00 239 GLU A N 1
ATOM 1850 C CA . GLU A 1 239 ? 7.437 -10.991 13.654 1.00 67.00 239 GLU A CA 1
ATOM 1851 C C . GLU A 1 239 ? 8.285 -11.374 12.430 1.00 67.00 239 GLU A C 1
ATOM 1853 O O . GLU A 1 239 ? 7.969 -10.960 11.315 1.00 67.00 239 GLU A O 1
ATOM 1858 N N . HIS A 1 240 ? 9.287 -12.251 12.572 1.00 73.75 240 HIS A N 1
ATOM 1859 C CA . HIS A 1 240 ? 10.110 -12.691 11.443 1.00 73.75 240 HIS A CA 1
ATOM 1860 C C . HIS A 1 240 ? 9.295 -13.445 10.388 1.00 73.75 240 HIS A C 1
ATOM 1862 O O . HIS A 1 240 ? 9.478 -13.236 9.181 1.00 73.75 240 HIS A O 1
ATOM 1868 N N . THR A 1 241 ? 8.369 -14.305 10.814 1.00 73.38 241 THR A N 1
ATOM 1869 C CA . THR A 1 241 ? 7.442 -14.973 9.895 1.00 73.38 241 THR A CA 1
ATOM 1870 C C . THR A 1 241 ? 6.479 -13.977 9.246 1.00 73.38 241 THR A C 1
ATOM 1872 O O . THR A 1 241 ? 6.252 -14.081 8.034 1.00 73.38 241 THR A O 1
ATOM 1875 N N . ALA A 1 242 ? 5.984 -12.976 9.983 1.00 74.56 242 ALA A N 1
ATOM 1876 C CA . ALA A 1 242 ? 5.148 -11.908 9.434 1.00 74.56 242 ALA A CA 1
ATOM 1877 C C . ALA A 1 242 ? 5.883 -11.134 8.327 1.00 74.56 242 ALA A C 1
ATOM 1879 O O . ALA A 1 242 ? 5.375 -11.027 7.207 1.00 74.56 242 ALA A O 1
ATOM 1880 N N . VAL A 1 243 ? 7.117 -10.682 8.590 1.00 81.62 243 VAL A N 1
ATOM 1881 C CA . VAL A 1 243 ? 7.962 -9.982 7.606 1.00 81.62 243 VAL A CA 1
ATOM 1882 C C . VAL A 1 243 ? 8.221 -10.851 6.377 1.00 81.62 243 VAL A C 1
ATOM 1884 O O . VAL A 1 243 ? 8.202 -10.361 5.249 1.00 81.62 243 VAL A O 1
ATOM 1887 N N . ARG A 1 244 ? 8.436 -12.157 6.556 1.00 81.69 244 ARG A N 1
ATOM 1888 C CA . ARG A 1 244 ? 8.707 -13.078 5.444 1.00 81.69 244 ARG A CA 1
ATOM 1889 C C . ARG A 1 244 ? 7.484 -13.310 4.553 1.00 81.69 244 ARG A C 1
ATOM 1891 O O . ARG A 1 244 ? 7.634 -13.407 3.329 1.00 81.69 244 ARG A O 1
ATOM 1898 N N . LEU A 1 245 ? 6.300 -13.447 5.151 1.00 80.56 245 LEU A N 1
ATOM 1899 C CA . LEU A 1 245 ? 5.075 -13.847 4.453 1.00 80.56 245 LEU A CA 1
ATOM 1900 C C . LEU A 1 245 ? 4.270 -12.664 3.909 1.00 80.56 245 LEU A C 1
ATOM 1902 O O . LEU A 1 245 ? 3.686 -12.790 2.832 1.00 80.56 245 LEU A O 1
ATOM 1906 N N . ILE A 1 246 ? 4.238 -11.533 4.617 1.00 86.81 246 ILE A N 1
ATOM 1907 C CA . ILE A 1 246 ? 3.441 -10.360 4.245 1.00 86.81 246 ILE A CA 1
ATOM 1908 C C . ILE A 1 246 ? 4.255 -9.491 3.275 1.00 86.81 246 ILE A C 1
ATOM 1910 O O . ILE A 1 246 ? 5.266 -8.908 3.675 1.00 86.81 246 ILE A O 1
ATOM 1914 N N . PRO A 1 247 ? 3.840 -9.347 1.997 1.00 90.75 247 PRO A N 1
ATOM 1915 C CA . PRO A 1 247 ? 4.652 -8.649 1.004 1.00 90.75 247 PRO A CA 1
ATOM 1916 C C . PRO A 1 247 ? 4.921 -7.185 1.361 1.00 90.75 247 PRO A C 1
ATOM 1918 O O . PRO A 1 247 ? 6.029 -6.710 1.130 1.00 90.75 247 PRO A O 1
ATOM 1921 N N . THR A 1 248 ? 3.937 -6.484 1.938 1.00 90.44 248 THR A N 1
ATOM 1922 C CA . THR A 1 248 ? 4.082 -5.089 2.382 1.00 90.44 248 THR A CA 1
ATOM 1923 C C . THR A 1 248 ? 5.192 -4.944 3.423 1.00 90.44 248 THR A C 1
ATOM 1925 O O . THR A 1 248 ? 6.090 -4.127 3.230 1.00 90.44 248 THR A O 1
ATOM 1928 N N . LEU A 1 249 ? 5.200 -5.789 4.461 1.00 88.56 249 LEU A N 1
ATOM 1929 C CA . LEU A 1 249 ? 6.242 -5.770 5.492 1.00 88.56 249 LEU A CA 1
ATOM 1930 C C . LEU A 1 249 ? 7.606 -6.139 4.916 1.00 88.56 249 LEU A C 1
ATOM 1932 O O . LEU A 1 249 ? 8.581 -5.442 5.166 1.00 88.56 249 LEU A O 1
ATOM 1936 N N . ARG A 1 250 ? 7.679 -7.171 4.067 1.00 91.00 250 ARG A N 1
ATOM 1937 C CA . ARG A 1 250 ? 8.926 -7.548 3.386 1.00 91.00 250 ARG A CA 1
ATOM 1938 C C . ARG A 1 250 ? 9.516 -6.402 2.567 1.00 91.00 250 ARG A C 1
ATOM 1940 O O . ARG A 1 250 ? 10.732 -6.249 2.496 1.00 91.00 250 ARG A O 1
ATOM 1947 N N . MET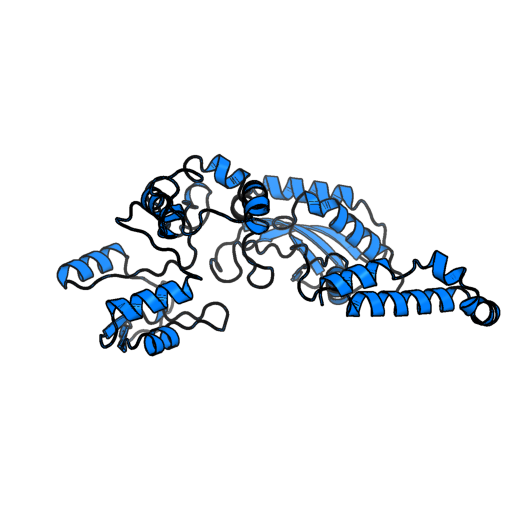 A 1 251 ? 8.658 -5.638 1.892 1.00 94.06 251 MET A N 1
ATOM 1948 C CA . MET A 1 251 ? 9.083 -4.467 1.134 1.00 94.06 251 MET A CA 1
ATOM 1949 C C . MET A 1 251 ? 9.588 -3.378 2.085 1.00 94.06 251 MET A C 1
ATOM 1951 O O . MET A 1 251 ? 10.716 -2.930 1.906 1.00 94.06 251 MET A O 1
ATOM 1955 N N . MET A 1 252 ? 8.817 -3.004 3.109 1.00 90.44 252 MET A N 1
ATOM 1956 C CA . MET A 1 252 ? 9.186 -1.947 4.065 1.00 90.44 252 MET A CA 1
ATOM 1957 C C . MET A 1 252 ? 10.467 -2.256 4.845 1.00 90.44 252 MET A C 1
ATOM 1959 O O . MET A 1 252 ? 11.356 -1.417 4.919 1.00 90.44 252 MET A O 1
ATOM 1963 N N . LEU A 1 253 ? 10.573 -3.473 5.375 1.00 90.06 253 LEU A N 1
ATOM 1964 C CA . LEU A 1 253 ? 11.614 -3.889 6.318 1.00 90.06 253 LEU A CA 1
ATOM 1965 C C . LEU A 1 253 ? 12.824 -4.543 5.637 1.00 90.06 253 LEU A C 1
ATOM 1967 O O . LEU A 1 253 ? 13.786 -4.926 6.297 1.00 90.06 253 LEU A O 1
ATOM 1971 N N . GLY A 1 254 ? 12.792 -4.696 4.309 1.00 90.00 254 GLY A N 1
ATOM 1972 C CA . GLY A 1 254 ? 13.918 -5.235 3.551 1.00 90.00 254 GLY A CA 1
ATOM 1973 C C . GLY A 1 254 ? 15.160 -4.349 3.681 1.00 90.00 254 GLY A C 1
ATOM 1974 O O . GLY A 1 254 ? 15.083 -3.126 3.536 1.00 90.00 254 GLY A O 1
ATOM 1975 N N . THR A 1 255 ? 16.324 -4.956 3.894 1.00 93.25 255 THR A N 1
ATOM 1976 C CA . THR A 1 255 ? 17.570 -4.203 4.073 1.00 93.25 255 THR A CA 1
ATOM 1977 C C . THR A 1 255 ? 18.046 -3.595 2.754 1.00 93.25 255 THR A C 1
ATOM 1979 O O . THR A 1 255 ? 17.736 -4.088 1.665 1.00 93.25 255 THR A O 1
ATOM 1982 N N . TYR A 1 256 ? 18.885 -2.560 2.822 1.00 95.19 256 TYR A N 1
ATOM 1983 C CA . TYR A 1 256 ? 19.549 -2.021 1.630 1.00 95.19 256 TYR A CA 1
ATOM 1984 C C . TYR A 1 256 ? 20.352 -3.107 0.880 1.00 95.19 256 TYR A C 1
ATOM 1986 O O . TYR A 1 256 ? 20.295 -3.193 -0.347 1.00 95.19 256 TYR A O 1
ATOM 1994 N N . ARG A 1 257 ? 21.001 -4.035 1.604 1.00 96.50 257 ARG A N 1
ATOM 1995 C CA . ARG A 1 257 ? 21.712 -5.186 1.010 1.00 96.50 257 ARG A CA 1
ATOM 1996 C C . ARG A 1 257 ? 20.785 -6.130 0.239 1.00 96.50 257 ARG A C 1
ATOM 1998 O O . ARG A 1 257 ? 21.228 -6.761 -0.722 1.00 96.50 257 ARG A O 1
ATOM 2005 N N . ASP A 1 258 ? 19.525 -6.273 0.651 1.00 94.88 258 ASP A N 1
ATOM 2006 C CA . ASP A 1 258 ? 18.526 -7.025 -0.119 1.00 94.88 258 ASP A CA 1
ATOM 2007 C C . ASP A 1 258 ? 18.178 -6.295 -1.420 1.00 94.88 258 ASP A C 1
ATOM 2009 O O . ASP A 1 258 ? 18.059 -6.931 -2.469 1.00 94.88 258 ASP A O 1
ATOM 2013 N N . MET A 1 259 ? 18.060 -4.963 -1.376 1.00 97.06 259 MET A N 1
ATOM 2014 C CA . MET A 1 259 ? 17.757 -4.151 -2.558 1.00 97.06 259 MET A CA 1
ATOM 2015 C C . MET A 1 259 ? 18.890 -4.180 -3.581 1.00 97.06 259 MET A C 1
ATOM 2017 O O . MET A 1 259 ? 18.619 -4.369 -4.765 1.00 97.06 259 MET A O 1
ATOM 2021 N N . VAL A 1 260 ? 20.149 -4.099 -3.139 1.00 97.50 260 VAL A N 1
ATOM 2022 C CA . VAL A 1 260 ? 21.321 -4.255 -4.018 1.00 97.50 260 VAL A CA 1
ATOM 2023 C C . VAL A 1 260 ? 21.281 -5.606 -4.736 1.00 97.50 260 VAL A C 1
ATOM 2025 O O . VAL A 1 260 ? 21.300 -5.645 -5.966 1.00 97.50 260 VAL A O 1
ATOM 2028 N N . ARG A 1 261 ? 21.093 -6.711 -3.998 1.00 97.12 261 ARG A N 1
ATOM 2029 C CA . ARG A 1 261 ? 20.982 -8.060 -4.587 1.00 97.12 261 ARG A CA 1
ATOM 2030 C C . ARG A 1 261 ? 19.820 -8.178 -5.580 1.00 97.12 261 ARG A C 1
ATOM 2032 O O . ARG A 1 261 ? 19.959 -8.821 -6.623 1.00 97.12 261 ARG A O 1
ATOM 2039 N N . LYS A 1 262 ? 18.663 -7.566 -5.286 1.00 97.00 262 LYS A N 1
ATOM 2040 C CA . LYS A 1 262 ? 17.515 -7.525 -6.212 1.00 97.00 262 LYS A CA 1
ATOM 2041 C C . LYS A 1 262 ? 17.845 -6.744 -7.486 1.00 97.00 262 LYS A C 1
ATOM 2043 O O . LYS A 1 262 ? 17.544 -7.236 -8.575 1.00 97.00 262 LYS A O 1
ATOM 2048 N N . ALA A 1 263 ? 18.469 -5.574 -7.360 1.00 96.94 263 ALA A N 1
ATOM 2049 C CA . ALA A 1 263 ? 18.861 -4.738 -8.490 1.00 96.94 263 ALA A CA 1
ATOM 2050 C C . ALA A 1 263 ? 19.883 -5.427 -9.391 1.00 96.94 263 ALA A C 1
ATOM 2052 O O . ALA A 1 263 ? 19.680 -5.478 -10.601 1.00 96.94 263 ALA A O 1
ATOM 2053 N N . GLU A 1 264 ? 20.915 -6.042 -8.818 1.00 96.69 264 GLU A N 1
ATOM 2054 C CA . GLU A 1 264 ? 21.918 -6.802 -9.569 1.00 96.69 264 GLU A CA 1
ATOM 2055 C C . GLU A 1 264 ? 21.294 -7.976 -10.326 1.00 96.69 264 GLU A C 1
ATOM 2057 O O . GLU A 1 264 ? 21.576 -8.181 -11.510 1.00 96.69 264 GLU A O 1
ATOM 2062 N N . ARG A 1 265 ? 20.391 -8.723 -9.678 1.00 97.25 265 ARG A N 1
ATOM 2063 C CA . ARG A 1 265 ? 19.677 -9.830 -10.322 1.00 97.25 265 ARG A CA 1
ATOM 2064 C C . ARG A 1 265 ? 18.842 -9.343 -11.506 1.00 97.25 265 ARG A C 1
ATOM 2066 O O . ARG A 1 265 ? 18.943 -9.921 -12.588 1.00 97.25 265 ARG A O 1
ATOM 2073 N N . LEU A 1 266 ? 18.058 -8.280 -11.329 1.00 96.62 266 LEU A N 1
ATOM 2074 C CA . LEU A 1 266 ? 17.261 -7.697 -12.409 1.00 96.62 266 LEU A CA 1
ATOM 2075 C C . LEU A 1 266 ? 18.157 -7.149 -13.536 1.00 96.62 266 LEU A C 1
ATOM 2077 O O . LEU A 1 266 ? 17.921 -7.435 -14.710 1.00 96.62 266 LEU A O 1
ATOM 2081 N N . ARG A 1 267 ? 19.241 -6.443 -13.191 1.00 95.50 267 ARG A N 1
ATOM 2082 C CA . ARG A 1 267 ? 20.238 -5.912 -14.135 1.00 95.50 267 ARG A CA 1
ATOM 2083 C C . ARG A 1 267 ? 20.899 -7.016 -14.959 1.00 95.50 267 ARG A C 1
ATOM 2085 O O . ARG A 1 267 ? 21.113 -6.820 -16.158 1.00 95.50 267 ARG A O 1
ATOM 2092 N N . LYS A 1 268 ? 21.203 -8.163 -14.343 1.00 95.31 268 LYS A N 1
ATOM 2093 C CA . LYS A 1 268 ? 21.750 -9.350 -15.018 1.00 95.31 268 LYS A CA 1
ATOM 2094 C C . LYS A 1 268 ? 20.739 -9.959 -15.989 1.00 95.31 268 LYS A C 1
ATOM 2096 O O . LYS A 1 268 ? 21.114 -10.309 -17.101 1.00 95.31 268 LYS A O 1
ATOM 2101 N N . MET A 1 269 ? 19.463 -10.037 -15.604 1.00 94.81 269 MET A N 1
ATOM 2102 C CA . MET A 1 269 ? 18.389 -10.556 -16.463 1.00 94.81 269 MET A CA 1
ATOM 2103 C C . MET A 1 269 ? 18.112 -9.649 -17.668 1.00 94.81 269 MET A C 1
ATOM 2105 O O . MET A 1 269 ? 17.855 -10.142 -18.765 1.00 94.81 269 MET A O 1
ATOM 2109 N N . ILE A 1 270 ? 18.211 -8.330 -17.493 1.00 93.38 270 ILE A N 1
ATOM 2110 C CA . ILE A 1 270 ? 18.120 -7.364 -18.598 1.00 93.38 270 ILE A CA 1
ATOM 2111 C C . ILE A 1 270 ? 19.300 -7.525 -19.569 1.00 93.38 270 ILE A C 1
ATOM 2113 O O . ILE A 1 270 ? 19.129 -7.377 -20.780 1.00 93.38 270 ILE A O 1
ATOM 2117 N N . GLY A 1 271 ? 20.485 -7.871 -19.058 1.00 88.12 271 GLY A N 1
ATOM 2118 C CA . GLY A 1 271 ? 21.708 -7.979 -19.851 1.00 88.12 271 GLY A CA 1
ATOM 2119 C C . GLY A 1 271 ? 22.194 -6.609 -20.322 1.00 88.12 271 GLY A C 1
ATOM 2120 O O . GLY A 1 271 ? 21.899 -5.589 -19.703 1.00 88.12 271 GLY A O 1
ATOM 2121 N N . ASN A 1 272 ? 22.964 -6.554 -21.404 1.00 81.75 272 ASN A N 1
ATOM 2122 C CA . ASN A 1 272 ? 23.322 -5.288 -22.036 1.00 81.75 272 ASN A CA 1
ATOM 2123 C C . ASN A 1 272 ? 22.475 -5.114 -23.300 1.00 81.75 272 ASN A C 1
ATOM 2125 O O . ASN A 1 272 ? 22.887 -5.587 -24.358 1.00 81.75 272 ASN A O 1
ATOM 2129 N N . PRO A 1 273 ? 21.294 -4.471 -23.225 1.00 68.56 273 PRO A N 1
ATOM 2130 C CA . PRO A 1 273 ? 20.440 -4.305 -24.394 1.00 68.56 273 PRO A CA 1
ATOM 2131 C C . PRO A 1 273 ? 21.046 -3.413 -25.494 1.00 68.56 273 PRO A C 1
ATOM 2133 O O . PRO A 1 273 ? 20.376 -3.182 -26.496 1.00 68.56 273 PRO A O 1
ATOM 2136 N N . GLY A 1 274 ? 22.303 -2.961 -25.358 1.00 59.34 274 GLY A N 1
ATOM 2137 C CA . GLY A 1 274 ? 23.165 -2.620 -26.493 1.00 59.34 274 GLY A CA 1
ATOM 2138 C C . GLY A 1 274 ? 22.568 -1.580 -27.433 1.00 59.34 274 GLY A C 1
ATOM 2139 O O . GLY A 1 274 ? 22.670 -1.719 -28.649 1.00 59.34 274 GLY A O 1
ATOM 2140 N N . SER A 1 275 ? 21.895 -0.563 -26.891 1.00 61.97 275 SER A N 1
ATOM 2141 C CA . SER A 1 275 ? 21.152 0.391 -27.711 1.00 61.97 275 SER A CA 1
ATOM 2142 C C . SER A 1 275 ? 21.720 1.801 -27.602 1.00 61.97 275 SER A C 1
ATOM 2144 O O . SER A 1 275 ? 22.060 2.272 -26.521 1.00 61.97 275 SER A O 1
ATOM 2146 N N . ARG A 1 276 ? 21.739 2.515 -28.733 1.00 66.38 276 ARG A N 1
ATOM 2147 C CA . ARG A 1 276 ? 21.897 3.981 -28.780 1.00 66.38 276 ARG A CA 1
ATOM 2148 C C . ARG A 1 276 ? 20.688 4.722 -28.165 1.00 66.38 276 ARG A C 1
ATOM 2150 O O . ARG A 1 276 ? 20.683 5.949 -28.136 1.00 66.38 276 ARG A O 1
ATOM 2157 N N . SER A 1 277 ? 19.646 4.005 -27.737 1.00 75.94 277 SER A N 1
ATOM 2158 C CA . SER A 1 277 ? 18.367 4.568 -27.291 1.00 75.94 277 SER A CA 1
ATOM 2159 C C . SER A 1 277 ? 18.431 5.095 -25.856 1.00 75.94 277 SER A C 1
ATOM 2161 O O . SER A 1 277 ? 18.006 6.223 -25.627 1.00 75.94 277 SER A O 1
ATOM 2163 N N . PHE A 1 278 ? 18.971 4.313 -24.915 1.00 86.50 278 PHE A N 1
ATOM 2164 C CA . PHE A 1 278 ? 19.144 4.688 -23.505 1.00 86.50 278 PHE A CA 1
ATOM 2165 C C . PHE A 1 278 ? 20.245 3.844 -22.845 1.00 86.50 278 PHE A C 1
ATOM 2167 O O . PHE A 1 278 ? 20.536 2.729 -23.292 1.00 86.50 278 PHE A O 1
ATOM 2174 N N . LYS A 1 279 ? 20.845 4.370 -21.773 1.00 90.44 279 LYS A N 1
ATOM 2175 C CA . LYS A 1 279 ? 21.792 3.657 -20.903 1.00 90.44 279 LYS A CA 1
ATOM 2176 C C . LYS A 1 279 ? 21.074 3.151 -19.655 1.00 90.44 279 LYS A C 1
ATOM 2178 O O . LYS A 1 279 ? 20.034 3.680 -19.276 1.00 90.44 279 LYS A O 1
ATOM 2183 N N . ILE A 1 280 ? 21.628 2.116 -19.029 1.00 92.44 280 ILE A N 1
ATOM 2184 C CA . ILE A 1 280 ? 21.100 1.558 -17.782 1.00 92.44 280 ILE A CA 1
ATOM 2185 C C . ILE A 1 280 ? 22.154 1.711 -16.699 1.00 92.44 280 ILE A C 1
ATOM 2187 O O . ILE A 1 280 ? 23.216 1.088 -16.781 1.00 92.44 280 ILE A O 1
ATOM 2191 N N . GLU A 1 281 ? 21.825 2.488 -15.681 1.00 93.31 281 GLU A N 1
ATOM 2192 C CA . GLU A 1 281 ? 22.686 2.787 -14.542 1.00 93.31 281 GLU A CA 1
ATOM 2193 C C . GLU A 1 281 ? 22.020 2.307 -13.251 1.00 93.31 281 GLU A C 1
ATOM 2195 O O . GLU A 1 281 ? 20.798 2.172 -13.178 1.00 93.31 281 GLU A O 1
ATOM 2200 N N . MET A 1 282 ? 22.828 1.978 -12.245 1.00 95.19 282 MET A N 1
ATOM 2201 C CA . MET A 1 282 ? 22.328 1.642 -10.914 1.00 95.19 282 MET A CA 1
ATOM 2202 C C . MET A 1 282 ? 22.767 2.723 -9.945 1.00 95.19 282 MET A C 1
ATOM 2204 O O . MET A 1 282 ? 23.955 3.033 -9.875 1.00 95.19 282 MET A O 1
ATOM 2208 N N . GLU A 1 283 ? 21.823 3.244 -9.176 1.00 95.75 283 GLU A N 1
ATOM 2209 C CA . GLU A 1 283 ? 22.070 4.334 -8.238 1.00 95.75 283 GLU A CA 1
ATOM 2210 C C . GLU A 1 283 ? 21.408 4.075 -6.898 1.00 95.75 283 GLU A C 1
ATOM 2212 O O . GLU A 1 283 ? 20.440 3.319 -6.796 1.00 95.75 283 GLU A O 1
ATOM 2217 N N . ASP A 1 284 ? 21.944 4.717 -5.869 1.00 96.88 284 ASP A N 1
ATOM 2218 C CA . ASP A 1 284 ? 21.293 4.759 -4.572 1.00 96.88 284 ASP A CA 1
ATOM 2219 C C . ASP A 1 284 ? 20.192 5.803 -4.594 1.00 96.88 284 ASP A C 1
ATOM 2221 O O . ASP A 1 284 ? 20.283 6.839 -5.253 1.00 96.88 284 ASP A O 1
ATOM 2225 N N . GLY A 1 285 ? 19.126 5.510 -3.873 1.00 94.19 285 GLY A N 1
ATOM 2226 C CA . GLY A 1 285 ? 18.041 6.448 -3.688 1.00 94.19 285 GLY A CA 1
ATOM 2227 C C . GLY A 1 285 ? 17.122 5.973 -2.589 1.00 94.19 285 GLY A C 1
ATOM 2228 O O . GLY A 1 285 ? 17.449 5.043 -1.852 1.00 94.19 285 GLY A O 1
ATOM 2229 N N . ASN A 1 286 ? 15.952 6.593 -2.517 1.00 93.19 286 ASN A N 1
ATOM 2230 C CA . ASN A 1 286 ? 14.992 6.330 -1.460 1.00 93.19 286 ASN A CA 1
ATOM 2231 C C . ASN A 1 286 ? 13.660 5.847 -2.047 1.00 93.19 286 ASN A C 1
ATOM 2233 O O . ASN A 1 286 ? 13.169 6.354 -3.062 1.00 93.19 286 ASN A O 1
ATOM 2237 N N . SER A 1 287 ? 13.108 4.821 -1.410 1.00 92.75 287 SER A N 1
ATOM 2238 C CA . SER A 1 287 ? 11.734 4.355 -1.565 1.00 92.75 287 SER A CA 1
ATOM 2239 C C . SER A 1 287 ? 10.849 5.037 -0.521 1.00 92.75 287 SER A C 1
ATOM 2241 O O . SER A 1 287 ? 11.344 5.566 0.475 1.00 92.75 287 SER A O 1
ATOM 2243 N N . ARG A 1 288 ? 9.527 4.973 -0.711 1.00 89.56 288 ARG A N 1
ATOM 2244 C CA . ARG A 1 288 ? 8.551 5.504 0.248 1.00 89.56 288 ARG A CA 1
ATOM 2245 C C . ARG A 1 288 ? 7.653 4.378 0.772 1.00 89.56 288 ARG A C 1
ATOM 2247 O O . ARG A 1 288 ? 7.109 3.615 -0.027 1.00 89.56 288 ARG A O 1
ATOM 2254 N N . PRO A 1 289 ? 7.441 4.255 2.088 1.00 82.44 289 PRO A N 1
ATOM 2255 C CA . PRO A 1 289 ? 6.560 3.237 2.662 1.00 82.44 289 PRO A CA 1
ATOM 2256 C C . PRO A 1 289 ? 5.090 3.456 2.276 1.00 82.44 289 PRO A C 1
ATOM 2258 O O . PRO A 1 289 ? 4.365 2.490 2.052 1.00 82.44 289 PRO A O 1
ATOM 2261 N N . GLY A 1 290 ? 4.646 4.702 2.107 1.00 77.44 290 GLY A N 1
ATOM 2262 C CA . GLY A 1 290 ? 3.298 5.009 1.637 1.00 77.44 290 GLY A CA 1
ATOM 2263 C C . GLY A 1 290 ? 3.199 6.409 1.047 1.00 77.44 290 GLY A C 1
ATOM 2264 O O . GLY A 1 290 ? 3.936 7.308 1.433 1.00 77.44 290 GLY A O 1
ATOM 2265 N N . GLY A 1 291 ? 2.278 6.595 0.099 1.00 58.22 291 GLY A N 1
ATOM 2266 C CA . GLY A 1 291 ? 2.073 7.892 -0.560 1.00 58.22 291 GLY A CA 1
ATOM 2267 C C . GLY A 1 291 ? 1.360 8.948 0.296 1.00 58.22 291 GLY A C 1
ATOM 2268 O O . GLY A 1 291 ? 1.331 10.106 -0.100 1.00 58.22 291 GLY A O 1
ATOM 2269 N N . GLY A 1 292 ? 0.780 8.558 1.439 1.00 55.56 292 GLY A N 1
ATOM 2270 C CA . GLY A 1 292 ? 0.020 9.463 2.314 1.00 55.56 292 GLY A CA 1
ATOM 2271 C C . GLY A 1 292 ? 0.037 9.125 3.809 1.00 55.56 292 GLY A C 1
ATOM 2272 O O . GLY A 1 292 ? -0.232 10.011 4.604 1.00 55.56 292 GLY A O 1
ATOM 2273 N N . SER A 1 293 ? 0.374 7.890 4.203 1.00 49.50 293 SER A N 1
ATOM 2274 C CA . SER A 1 293 ? 0.386 7.473 5.620 1.00 49.50 293 SER A CA 1
ATOM 2275 C C . SER A 1 293 ? 1.709 7.757 6.342 1.00 49.50 293 SER A C 1
ATOM 2277 O O . SER A 1 293 ? 1.705 7.937 7.545 1.00 49.50 293 SER A O 1
ATOM 2279 N N . LEU A 1 294 ? 2.834 7.795 5.614 1.00 59.50 294 LEU A N 1
ATOM 2280 C CA . LEU A 1 294 ? 4.195 7.932 6.160 1.00 59.50 294 LEU A CA 1
ATOM 2281 C C . LEU A 1 294 ? 5.053 8.836 5.243 1.00 59.50 294 LEU A C 1
ATOM 2283 O O . LEU A 1 294 ? 5.979 8.354 4.587 1.00 59.50 294 LEU A O 1
ATOM 2287 N N . PRO A 1 295 ? 4.722 10.133 5.105 1.00 55.97 295 PRO A N 1
ATOM 2288 C CA . PRO A 1 295 ? 5.335 10.999 4.094 1.00 55.97 295 PRO A CA 1
ATOM 2289 C C . PRO A 1 295 ? 6.806 11.346 4.371 1.00 55.97 295 PRO A C 1
ATOM 2291 O O . PRO A 1 295 ? 7.531 11.665 3.432 1.00 55.97 295 PRO A O 1
ATOM 2294 N N . LEU A 1 296 ? 7.242 11.280 5.634 1.00 63.34 296 LEU A N 1
ATOM 2295 C CA . LEU A 1 296 ? 8.586 11.686 6.070 1.00 63.34 296 LEU A CA 1
ATOM 2296 C C . LEU A 1 296 ? 9.589 10.527 6.152 1.00 63.34 296 LEU A C 1
ATOM 2298 O O . LEU A 1 296 ? 10.782 10.764 6.318 1.00 63.34 296 LEU A O 1
ATOM 2302 N N . LEU A 1 297 ? 9.125 9.278 6.054 1.00 73.31 297 LEU A N 1
ATOM 2303 C CA . LEU A 1 297 ? 9.993 8.112 6.166 1.00 73.31 297 LEU A CA 1
ATOM 2304 C C . LEU A 1 297 ? 10.582 7.752 4.799 1.00 73.31 297 LEU A C 1
ATOM 2306 O O . LEU A 1 297 ? 9.866 7.358 3.876 1.00 73.31 297 LEU A O 1
ATOM 2310 N N . GLU A 1 298 ? 11.903 7.840 4.689 1.00 85.12 298 GLU A N 1
ATOM 2311 C CA . GLU A 1 298 ? 12.655 7.422 3.510 1.00 85.12 298 GLU A CA 1
ATOM 2312 C C . GLU A 1 298 ? 13.314 6.060 3.748 1.00 85.12 298 GLU A C 1
ATOM 2314 O O . GLU A 1 298 ? 13.972 5.836 4.761 1.00 85.12 298 GLU A O 1
ATOM 2319 N N . LEU A 1 299 ? 13.129 5.132 2.807 1.00 90.62 299 LEU A N 1
ATOM 2320 C CA . LEU A 1 299 ? 13.698 3.786 2.880 1.00 90.62 299 LEU A CA 1
ATOM 2321 C C . LEU A 1 299 ? 14.850 3.659 1.871 1.00 90.62 299 LEU A C 1
ATOM 2323 O O . LEU A 1 299 ? 14.571 3.614 0.667 1.00 90.62 299 LEU A O 1
ATOM 2327 N N . PRO A 1 300 ? 16.117 3.536 2.307 1.00 94.31 300 PRO A N 1
ATOM 2328 C CA . PRO A 1 300 ? 17.254 3.412 1.396 1.00 94.31 300 PRO A CA 1
ATOM 2329 C C . PRO A 1 300 ? 17.091 2.224 0.447 1.00 94.31 300 PRO A C 1
ATOM 2331 O O . PRO A 1 300 ? 16.835 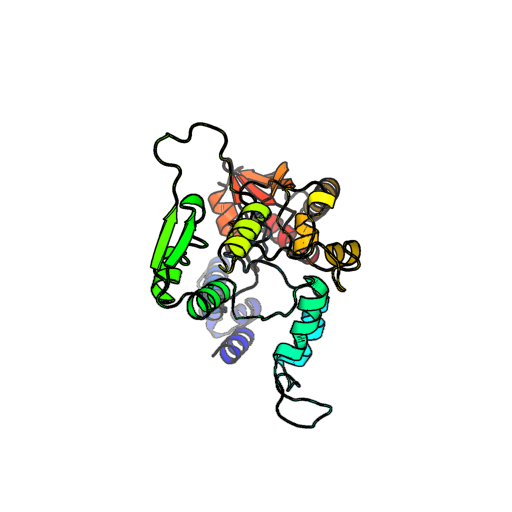1.102 0.880 1.00 94.31 300 PRO A O 1
ATOM 2334 N N . THR A 1 301 ? 17.236 2.433 -0.855 1.00 96.69 301 THR A N 1
ATOM 2335 C CA . THR A 1 301 ? 17.010 1.419 -1.894 1.00 96.69 301 THR A CA 1
ATOM 2336 C C . THR A 1 301 ? 18.078 1.494 -2.981 1.00 96.69 301 THR A C 1
ATOM 2338 O O . THR A 1 301 ? 18.881 2.424 -3.033 1.00 96.69 301 THR A O 1
ATOM 2341 N N . ARG A 1 302 ? 18.058 0.509 -3.881 1.00 97.38 302 ARG A N 1
ATOM 2342 C CA . ARG A 1 302 ? 18.867 0.504 -5.097 1.00 97.38 302 ARG A CA 1
ATOM 2343 C C . ARG A 1 302 ? 17.955 0.654 -6.306 1.00 97.38 302 ARG A C 1
ATOM 2345 O O . ARG A 1 302 ? 17.025 -0.124 -6.506 1.00 97.38 302 ARG A O 1
ATOM 2352 N N . LEU A 1 303 ? 18.234 1.659 -7.115 1.00 97.25 303 LEU A N 1
ATOM 2353 C CA . LEU A 1 303 ? 17.449 2.031 -8.278 1.00 97.25 303 LEU A CA 1
ATOM 2354 C C . LEU A 1 303 ? 18.086 1.484 -9.548 1.00 97.25 303 LEU A C 1
ATOM 2356 O O . LEU A 1 303 ? 19.310 1.403 -9.658 1.00 97.25 303 LEU A O 1
ATOM 2360 N N . LEU A 1 304 ? 17.245 1.150 -10.523 1.00 96.56 304 LEU A N 1
ATOM 2361 C CA . LEU A 1 304 ? 17.661 0.909 -11.896 1.00 96.56 304 LEU A CA 1
ATOM 2362 C C . LEU A 1 304 ? 17.172 2.073 -12.768 1.00 96.56 304 LEU A C 1
ATOM 2364 O O . LEU A 1 304 ? 15.977 2.222 -13.019 1.00 96.56 304 LEU A O 1
ATOM 2368 N N . CYS A 1 305 ? 18.107 2.902 -13.211 1.00 95.69 305 CYS A N 1
ATOM 2369 C CA . CYS A 1 305 ? 17.858 4.132 -13.948 1.00 95.69 305 CYS A CA 1
ATOM 2370 C C . CYS A 1 305 ? 18.033 3.902 -15.451 1.00 95.69 305 CYS A C 1
ATOM 2372 O O . CYS A 1 305 ? 19.102 3.489 -15.902 1.00 95.69 305 CYS A O 1
ATOM 2374 N N . LEU A 1 306 ? 16.999 4.199 -16.237 1.00 94.06 306 LEU A N 1
ATOM 2375 C CA . LEU A 1 306 ? 17.072 4.271 -17.693 1.00 94.06 306 LEU A CA 1
ATOM 2376 C C . LEU A 1 306 ? 17.373 5.722 -18.078 1.00 94.06 306 LEU A C 1
ATOM 2378 O O . LEU A 1 306 ? 16.482 6.578 -18.088 1.00 94.06 306 LEU A O 1
ATOM 2382 N N . VAL A 1 307 ? 18.646 5.994 -18.347 1.00 91.88 307 VAL A N 1
ATOM 2383 C CA . VAL A 1 307 ? 19.143 7.325 -18.699 1.00 91.88 307 VAL A CA 1
ATOM 2384 C C . VAL A 1 307 ? 18.930 7.556 -20.195 1.00 91.88 307 VAL A C 1
ATOM 2386 O O . VAL A 1 307 ? 19.427 6.754 -20.999 1.00 91.88 307 VAL A O 1
ATOM 2389 N N . PRO A 1 308 ? 18.205 8.620 -20.588 1.00 88.44 308 PRO A N 1
ATOM 2390 C CA . PRO A 1 308 ? 18.005 8.990 -21.983 1.00 88.44 308 PRO A CA 1
ATOM 2391 C C . PRO A 1 308 ? 19.283 8.965 -22.819 1.00 88.44 308 PRO A C 1
ATOM 2393 O O . PRO A 1 308 ? 20.331 9.463 -22.418 1.00 88.44 308 PRO A O 1
ATOM 2396 N N . GLY A 1 309 ? 19.178 8.389 -24.012 1.00 84.06 309 GLY A N 1
ATOM 2397 C CA . GLY A 1 309 ? 20.123 8.595 -25.106 1.00 84.06 309 GLY A CA 1
ATOM 2398 C C . GLY A 1 309 ? 19.413 9.347 -26.224 1.00 84.06 309 GLY A C 1
ATOM 2399 O O . GLY A 1 309 ? 19.162 10.540 -26.127 1.00 84.06 309 GLY A O 1
ATOM 2400 N N . LYS A 1 310 ? 19.009 8.626 -27.275 1.00 78.38 310 LYS A N 1
ATOM 2401 C CA . LYS A 1 310 ? 18.148 9.169 -28.342 1.00 78.38 310 LYS A CA 1
ATOM 2402 C C . LYS A 1 310 ? 16.675 9.347 -27.949 1.00 78.38 310 LYS A C 1
ATOM 2404 O O . LYS A 1 310 ? 15.904 9.848 -28.761 1.00 78.38 310 LYS A O 1
ATOM 2409 N N . ARG A 1 311 ? 16.255 8.866 -26.777 1.00 76.06 311 ARG A N 1
ATOM 2410 C CA . ARG A 1 311 ? 14.856 8.894 -26.325 1.00 76.06 311 ARG A CA 1
ATOM 2411 C C . ARG A 1 311 ? 14.711 9.660 -25.035 1.00 76.06 311 ARG A C 1
ATOM 2413 O O . ARG A 1 311 ? 15.432 9.354 -24.093 1.00 76.06 311 ARG A O 1
ATOM 2420 N N . ASP A 1 312 ? 13.728 10.548 -24.981 1.00 88.00 312 ASP A N 1
ATOM 2421 C CA . ASP A 1 312 ? 13.355 11.217 -23.742 1.00 88.00 312 ASP A CA 1
ATOM 2422 C C . ASP A 1 312 ? 12.713 10.239 -22.736 1.00 88.00 312 ASP A C 1
ATOM 2424 O O . ASP A 1 312 ? 12.186 9.173 -23.088 1.00 88.00 312 ASP A O 1
ATOM 2428 N N . ALA A 1 313 ? 12.770 10.594 -21.452 1.00 90.44 313 ALA A N 1
ATOM 2429 C CA . ALA A 1 313 ? 12.222 9.760 -20.389 1.00 90.44 313 ALA A CA 1
ATOM 2430 C C . ALA A 1 313 ? 10.693 9.679 -20.382 1.00 90.44 313 ALA A C 1
ATOM 2432 O O . ALA A 1 313 ? 10.157 8.659 -19.949 1.00 90.44 313 ALA A O 1
ATOM 2433 N N . GLN A 1 314 ? 9.979 10.690 -20.882 1.00 91.38 314 GLN A N 1
ATOM 2434 C CA . GLN A 1 314 ? 8.515 10.653 -20.926 1.00 91.38 314 GLN A CA 1
ATOM 2435 C C . GLN A 1 314 ? 8.012 9.615 -21.931 1.00 91.38 314 GLN A C 1
ATOM 2437 O O . GLN A 1 314 ? 7.016 8.935 -21.693 1.00 91.38 314 GLN A O 1
ATOM 2442 N N . PHE A 1 315 ? 8.687 9.459 -23.067 1.00 90.50 315 PHE A N 1
ATOM 2443 C CA . PHE A 1 315 ? 8.420 8.400 -24.026 1.00 90.50 315 PHE A CA 1
ATOM 2444 C C . PHE A 1 315 ? 8.673 7.030 -23.399 1.00 90.50 315 PHE A C 1
ATOM 2446 O O . PHE A 1 315 ? 7.830 6.142 -23.513 1.00 90.50 315 PHE A O 1
ATOM 2453 N N . MET A 1 316 ? 9.810 6.855 -22.719 1.00 92.06 316 MET A N 1
ATOM 2454 C CA . MET A 1 316 ? 10.148 5.585 -22.072 1.00 92.06 316 MET A CA 1
ATOM 2455 C C . MET A 1 316 ? 9.142 5.212 -20.972 1.00 92.06 316 MET A C 1
ATOM 2457 O O . MET A 1 316 ? 8.709 4.062 -20.928 1.00 92.06 316 MET A O 1
ATOM 2461 N N . GLU A 1 317 ? 8.719 6.166 -20.135 1.00 95.19 317 GLU A N 1
ATOM 2462 C CA . GLU A 1 317 ? 7.657 5.964 -19.135 1.00 95.19 317 GLU A CA 1
ATOM 2463 C C . GLU A 1 317 ? 6.345 5.549 -19.799 1.00 95.19 317 GLU A C 1
ATOM 2465 O O . GLU A 1 317 ? 5.786 4.507 -19.453 1.00 95.19 317 GLU A O 1
ATOM 2470 N N . ARG A 1 318 ? 5.881 6.312 -20.798 1.00 93.12 318 ARG A N 1
ATOM 2471 C CA . ARG A 1 318 ? 4.624 6.020 -21.499 1.00 93.12 318 ARG A CA 1
ATOM 2472 C C . ARG A 1 318 ? 4.650 4.647 -22.152 1.00 93.12 318 ARG A C 1
ATOM 2474 O O . ARG A 1 318 ? 3.652 3.934 -22.111 1.00 93.12 318 ARG A O 1
ATOM 2481 N N . TRP A 1 319 ? 5.789 4.266 -22.725 1.00 92.88 319 TRP A N 1
ATOM 2482 C CA . TRP A 1 319 ? 5.972 2.955 -23.333 1.00 92.88 319 TRP A CA 1
ATOM 2483 C C . TRP A 1 319 ? 5.880 1.836 -22.289 1.00 92.88 319 TRP A C 1
ATOM 2485 O O . TRP A 1 319 ? 5.168 0.859 -22.506 1.00 92.88 319 TRP A O 1
ATOM 2495 N N . LEU A 1 320 ? 6.535 1.988 -21.132 1.00 94.50 320 LEU A N 1
ATOM 2496 C CA . LEU A 1 320 ? 6.460 1.016 -20.034 1.00 94.50 320 LEU A CA 1
ATOM 2497 C C . LEU A 1 320 ? 5.039 0.897 -19.466 1.00 94.50 320 LEU A C 1
ATOM 2499 O O . LEU A 1 320 ? 4.572 -0.209 -19.196 1.00 94.50 320 LEU A O 1
ATOM 2503 N N . ARG A 1 321 ? 4.314 2.012 -19.359 1.00 94.00 321 ARG A N 1
ATOM 2504 C CA . ARG A 1 321 ? 2.908 2.032 -18.936 1.00 94.00 321 ARG A CA 1
ATOM 2505 C C . ARG A 1 321 ? 1.950 1.440 -19.979 1.00 94.00 321 ARG A C 1
ATOM 2507 O O . ARG A 1 321 ? 0.870 0.974 -19.618 1.00 94.00 321 ARG A O 1
ATOM 2514 N N . ALA A 1 322 ? 2.333 1.440 -21.254 1.00 88.81 322 ALA A N 1
ATOM 2515 C CA . ALA A 1 322 ? 1.601 0.785 -22.337 1.00 88.81 322 ALA A CA 1
ATOM 2516 C C . ALA A 1 322 ? 1.967 -0.702 -22.517 1.00 88.81 322 ALA A C 1
ATOM 2518 O O . ALA A 1 322 ? 1.286 -1.404 -23.263 1.00 88.81 322 ALA A O 1
ATOM 2519 N N . TYR A 1 323 ? 3.017 -1.189 -21.844 1.00 90.31 323 TYR A N 1
ATOM 2520 C CA . TYR A 1 323 ? 3.406 -2.599 -21.857 1.00 90.31 323 TYR A CA 1
ATOM 2521 C C . TYR A 1 323 ? 2.318 -3.492 -21.229 1.00 90.31 323 TYR A C 1
ATOM 2523 O O . TYR A 1 323 ? 1.450 -3.006 -20.503 1.00 90.31 323 TYR A O 1
ATOM 2531 N N . ASP A 1 324 ? 2.349 -4.798 -21.506 1.00 85.56 324 ASP A N 1
ATOM 2532 C CA . ASP A 1 324 ? 1.397 -5.772 -20.958 1.00 85.56 324 ASP A CA 1
ATOM 2533 C C . ASP A 1 324 ? 2.135 -6.867 -20.161 1.00 85.56 324 ASP A C 1
ATOM 2535 O O . ASP A 1 324 ? 2.869 -7.655 -20.766 1.00 85.56 324 ASP A O 1
ATOM 2539 N N . PRO A 1 325 ? 1.977 -6.934 -18.822 1.00 92.19 325 PRO A N 1
ATOM 2540 C CA . PRO A 1 325 ? 1.260 -5.983 -17.965 1.00 92.19 325 PRO A CA 1
ATOM 2541 C C . PRO A 1 325 ? 1.979 -4.619 -17.860 1.00 92.19 325 PRO A C 1
ATOM 2543 O O . PRO A 1 325 ? 3.208 -4.571 -17.954 1.00 92.19 325 PRO A O 1
ATOM 2546 N N . PRO A 1 326 ? 1.254 -3.512 -17.599 1.00 95.06 326 PRO A N 1
ATOM 2547 C CA . PRO A 1 326 ? 1.852 -2.185 -17.446 1.00 95.06 326 PRO A CA 1
ATOM 2548 C C . PRO A 1 326 ? 2.901 -2.131 -16.348 1.00 95.06 326 PRO A C 1
ATOM 2550 O O . PRO A 1 326 ? 2.675 -2.639 -15.249 1.00 95.06 326 PRO A O 1
ATOM 2553 N N . ILE A 1 327 ? 4.004 -1.437 -16.609 1.00 98.12 327 ILE A N 1
ATOM 2554 C CA . ILE A 1 327 ? 5.053 -1.174 -15.625 1.00 98.12 327 ILE A CA 1
ATOM 2555 C C . ILE A 1 327 ? 4.990 0.302 -15.246 1.00 98.12 327 ILE A C 1
ATOM 2557 O O . ILE A 1 327 ? 5.240 1.178 -16.072 1.00 98.12 327 ILE A O 1
ATOM 2561 N N . ILE A 1 328 ? 4.649 0.574 -13.989 1.00 97.88 328 ILE A N 1
ATOM 2562 C CA . ILE A 1 328 ? 4.515 1.933 -13.465 1.00 97.88 328 ILE A CA 1
ATOM 2563 C C . ILE A 1 328 ? 5.833 2.328 -12.808 1.00 97.88 328 ILE A C 1
ATOM 2565 O O . ILE A 1 328 ? 6.189 1.810 -11.749 1.00 97.88 328 ILE A O 1
ATOM 2569 N N . ALA A 1 329 ? 6.558 3.225 -13.464 1.00 96.75 329 ALA A N 1
ATOM 2570 C CA . ALA A 1 329 ? 7.845 3.758 -13.031 1.00 96.75 329 ALA A CA 1
ATOM 2571 C C . ALA A 1 329 ? 7.711 5.234 -12.628 1.00 96.75 329 ALA A C 1
ATOM 2573 O O . ALA A 1 329 ? 6.667 5.849 -12.848 1.00 96.75 329 ALA A O 1
ATOM 2574 N N . ARG A 1 330 ? 8.773 5.816 -12.063 1.00 94.31 330 ARG A N 1
ATOM 2575 C CA . ARG A 1 330 ? 8.843 7.263 -11.798 1.00 94.31 330 ARG A CA 1
ATOM 2576 C C . ARG A 1 330 ? 9.810 7.946 -12.760 1.00 94.31 330 ARG A C 1
ATOM 2578 O O . ARG A 1 330 ? 10.745 7.315 -13.248 1.00 94.31 330 ARG A O 1
ATOM 2585 N N . VAL A 1 331 ? 9.578 9.225 -13.039 1.00 93.81 331 VAL A N 1
ATOM 2586 C CA . VAL A 1 331 ? 10.499 10.066 -13.813 1.00 93.81 331 VAL A CA 1
ATOM 2587 C C . VAL A 1 331 ? 11.120 11.078 -12.863 1.00 93.81 331 VAL A C 1
ATOM 2589 O O . VAL A 1 331 ? 10.409 11.853 -12.232 1.00 93.81 331 VAL A O 1
ATOM 2592 N N . GLU A 1 332 ? 12.442 11.065 -12.753 1.00 91.62 332 GLU A N 1
ATOM 2593 C CA . GLU A 1 332 ? 13.213 11.955 -11.879 1.00 91.62 332 GLU A CA 1
ATOM 2594 C C . GLU A 1 332 ? 14.435 12.432 -12.646 1.00 91.62 332 GLU A C 1
ATOM 2596 O O . GLU A 1 332 ? 15.069 11.608 -13.289 1.00 91.62 332 GLU A O 1
ATOM 2601 N N . LYS A 1 333 ? 14.796 13.720 -12.584 1.00 88.38 333 LYS A N 1
ATOM 2602 C CA . LYS A 1 333 ? 15.994 14.259 -13.268 1.00 88.38 333 LYS A CA 1
ATOM 2603 C C . LYS A 1 333 ? 16.102 13.800 -14.736 1.00 88.38 333 LYS A C 1
ATOM 2605 O O . LYS A 1 333 ? 17.143 13.319 -15.169 1.00 88.38 333 LYS A O 1
ATOM 2610 N N . GLU A 1 334 ? 14.983 13.871 -15.460 1.00 90.81 334 GLU A N 1
ATOM 2611 C CA . GLU A 1 334 ? 14.858 13.459 -16.867 1.00 90.81 334 GLU A CA 1
ATOM 2612 C C . GLU A 1 334 ? 15.183 11.988 -17.172 1.00 90.81 334 GLU A C 1
ATOM 2614 O O . GLU A 1 334 ? 15.372 11.639 -18.327 1.00 90.81 334 GLU A O 1
ATOM 2619 N N . ARG A 1 335 ? 15.196 11.085 -16.191 1.00 93.88 335 ARG A N 1
ATOM 2620 C CA . ARG A 1 335 ? 15.402 9.639 -16.397 1.00 93.88 335 ARG A CA 1
ATOM 2621 C C . ARG A 1 335 ? 14.230 8.834 -15.860 1.00 93.88 335 ARG A C 1
ATOM 2623 O O . ARG A 1 335 ? 13.534 9.269 -14.944 1.00 93.88 335 ARG A O 1
ATOM 2630 N N . VAL A 1 336 ? 14.023 7.641 -16.418 1.00 96.12 336 VAL A N 1
ATOM 2631 C CA . VAL A 1 336 ? 13.053 6.688 -15.863 1.00 96.12 336 VAL A CA 1
ATOM 2632 C C . VAL A 1 336 ? 13.729 5.891 -14.762 1.00 96.12 336 VAL A C 1
ATOM 2634 O O . VAL A 1 336 ? 14.783 5.299 -14.975 1.00 96.12 336 VAL A O 1
ATOM 2637 N N . VAL A 1 337 ? 13.110 5.852 -13.594 1.00 97.00 337 VAL A N 1
ATOM 2638 C CA . VAL A 1 337 ? 13.621 5.173 -12.409 1.00 97.00 337 VAL A CA 1
ATOM 2639 C C . VAL A 1 337 ? 12.714 3.991 -12.088 1.00 97.00 337 VAL A C 1
ATOM 2641 O O . VAL A 1 337 ? 11.508 4.147 -11.880 1.00 97.00 337 VAL A O 1
ATOM 2644 N N . LEU A 1 338 ? 13.317 2.804 -12.051 1.00 97.94 338 LEU A N 1
ATOM 2645 C CA . LEU A 1 338 ? 12.692 1.562 -11.614 1.00 97.94 338 LEU A CA 1
ATOM 2646 C C . LEU A 1 338 ? 13.230 1.217 -10.226 1.00 97.94 338 LEU A C 1
ATOM 2648 O O . LEU A 1 338 ? 14.382 0.806 -10.071 1.00 97.94 338 LEU A O 1
ATOM 2652 N N . ASP A 1 339 ? 12.396 1.388 -9.211 1.00 97.75 339 ASP A N 1
ATOM 2653 C CA . ASP A 1 339 ? 12.744 1.051 -7.839 1.00 97.75 339 ASP A CA 1
ATOM 2654 C C . ASP A 1 339 ? 12.452 -0.426 -7.563 1.00 97.75 339 ASP A C 1
ATOM 2656 O O . ASP A 1 339 ? 11.307 -0.890 -7.584 1.00 97.75 339 ASP A O 1
ATOM 2660 N N . VAL A 1 340 ? 13.511 -1.189 -7.298 1.00 97.19 340 VAL A N 1
ATOM 2661 C CA . VAL A 1 340 ? 13.423 -2.644 -7.136 1.00 97.19 340 VAL A CA 1
ATOM 2662 C C . VAL A 1 340 ? 12.741 -3.056 -5.841 1.00 97.19 340 VAL A C 1
ATOM 2664 O O . VAL A 1 340 ? 12.383 -4.227 -5.700 1.00 97.19 340 VAL A O 1
ATOM 2667 N N . ARG A 1 341 ? 12.534 -2.124 -4.904 1.00 97.06 341 ARG A N 1
ATOM 2668 C CA . ARG A 1 341 ? 11.787 -2.332 -3.660 1.00 97.06 341 ARG A CA 1
ATOM 2669 C C . ARG A 1 341 ? 10.437 -2.982 -3.924 1.00 97.06 341 ARG A C 1
ATOM 2671 O O . ARG A 1 341 ? 10.148 -4.035 -3.352 1.00 97.06 341 ARG A O 1
ATOM 2678 N N . THR A 1 342 ? 9.661 -2.403 -4.838 1.00 97.19 342 THR A N 1
ATOM 2679 C CA . THR A 1 342 ? 8.261 -2.776 -5.081 1.00 97.19 342 THR A CA 1
ATOM 2680 C C . THR A 1 342 ? 8.070 -3.820 -6.178 1.00 97.19 342 THR A C 1
ATOM 2682 O O . THR A 1 342 ? 7.027 -4.474 -6.213 1.00 97.19 342 THR A O 1
ATOM 2685 N N . ILE A 1 343 ? 9.091 -4.058 -7.007 1.00 97.19 343 ILE A N 1
ATOM 2686 C CA . ILE A 1 343 ? 9.064 -5.105 -8.036 1.00 97.19 343 ILE A CA 1
ATOM 2687 C C . ILE A 1 343 ? 9.177 -6.477 -7.361 1.00 97.19 343 ILE A C 1
ATOM 2689 O O . ILE A 1 343 ? 10.153 -6.765 -6.653 1.00 97.19 343 ILE A O 1
ATOM 2693 N N . GLN A 1 344 ? 8.197 -7.352 -7.574 1.00 94.75 344 GLN A N 1
ATOM 2694 C CA . GLN A 1 344 ? 8.215 -8.695 -7.000 1.00 94.75 344 GLN A CA 1
ATOM 2695 C C . GLN A 1 344 ? 9.156 -9.612 -7.788 1.00 94.75 344 GLN A C 1
ATOM 2697 O O . GLN A 1 344 ? 9.282 -9.506 -9.004 1.00 94.75 344 GLN A O 1
ATOM 2702 N N . SER A 1 345 ? 9.780 -10.590 -7.124 1.00 92.06 345 SER A N 1
ATOM 2703 C CA . SER A 1 345 ? 10.724 -11.513 -7.781 1.00 92.06 345 SER A CA 1
ATOM 2704 C C . SER A 1 345 ? 10.113 -12.274 -8.967 1.00 92.06 345 SER A C 1
ATOM 2706 O O . SER A 1 345 ? 10.818 -12.578 -9.926 1.00 92.06 345 SER A O 1
ATOM 2708 N N . ARG A 1 346 ? 8.801 -12.557 -8.922 1.00 93.44 346 ARG A N 1
ATOM 2709 C CA . ARG A 1 346 ? 8.048 -13.205 -10.013 1.00 93.44 346 ARG A CA 1
ATOM 2710 C C . ARG A 1 346 ? 7.884 -12.321 -11.257 1.00 93.44 346 ARG A C 1
ATOM 2712 O O . ARG A 1 346 ? 7.653 -12.841 -12.337 1.00 93.44 346 ARG A O 1
ATOM 2719 N N . GLU A 1 347 ? 8.031 -11.005 -11.110 1.00 96.44 347 GLU A N 1
ATOM 2720 C CA . GLU A 1 347 ? 7.860 -10.009 -12.179 1.00 96.44 347 GLU A CA 1
ATOM 2721 C C . GLU A 1 347 ? 9.184 -9.688 -12.890 1.00 96.44 347 GLU A C 1
ATOM 2723 O O . GLU A 1 347 ? 9.191 -8.999 -13.906 1.00 96.44 347 GLU A O 1
ATOM 2728 N N . PHE A 1 348 ? 10.322 -10.191 -12.394 1.00 96.94 348 PHE A N 1
ATOM 2729 C CA . PHE A 1 348 ? 11.646 -9.824 -12.911 1.00 96.94 348 PHE A CA 1
ATOM 2730 C C . PHE A 1 348 ? 11.834 -10.178 -14.387 1.00 96.94 348 PHE A C 1
ATOM 2732 O O . PHE A 1 348 ? 12.427 -9.393 -15.124 1.00 96.94 348 PHE A O 1
ATOM 2739 N N . MET A 1 349 ? 11.334 -11.339 -14.823 1.00 95.75 349 MET A N 1
ATOM 2740 C CA . MET A 1 349 ? 11.401 -11.744 -16.234 1.00 95.75 349 MET A CA 1
ATOM 2741 C C . MET A 1 349 ? 10.629 -10.767 -17.119 1.00 95.75 349 MET A C 1
ATOM 2743 O O . MET A 1 349 ? 11.184 -10.258 -18.089 1.00 95.75 349 MET A O 1
ATOM 2747 N N . THR A 1 350 ? 9.398 -10.434 -16.729 1.00 95.62 350 THR A N 1
ATOM 2748 C CA . THR A 1 350 ? 8.530 -9.496 -17.447 1.00 95.62 350 THR A CA 1
ATOM 2749 C C . THR A 1 350 ? 9.149 -8.103 -17.537 1.00 95.62 350 THR A C 1
ATOM 2751 O O . THR A 1 350 ? 9.214 -7.526 -18.618 1.00 95.62 350 THR A O 1
ATOM 2754 N N . VAL A 1 351 ? 9.681 -7.573 -16.428 1.00 96.94 351 VAL A N 1
ATOM 2755 C CA . VAL A 1 351 ? 10.370 -6.271 -16.431 1.00 96.94 351 VAL A CA 1
ATOM 2756 C C . VAL A 1 351 ? 11.611 -6.316 -17.322 1.00 96.94 351 VAL A C 1
ATOM 2758 O O . VAL A 1 351 ? 11.847 -5.395 -18.104 1.00 96.94 351 VAL A O 1
ATOM 2761 N N . ALA A 1 352 ? 12.397 -7.392 -17.252 1.00 95.81 352 ALA A N 1
ATOM 2762 C CA . ALA A 1 352 ? 13.584 -7.530 -18.082 1.00 95.81 352 ALA A CA 1
ATOM 2763 C C . ALA A 1 352 ? 13.246 -7.593 -19.580 1.00 95.81 352 ALA A C 1
ATOM 2765 O O . ALA A 1 352 ? 13.915 -6.961 -20.399 1.00 95.81 352 ALA A O 1
ATOM 2766 N N . GLU A 1 353 ? 12.195 -8.320 -19.952 1.00 93.94 353 GLU A N 1
ATOM 2767 C CA . GLU A 1 353 ? 11.682 -8.392 -21.321 1.00 93.94 353 GLU A CA 1
ATOM 2768 C C . GLU A 1 353 ? 11.149 -7.053 -21.817 1.00 93.94 353 GLU A C 1
ATOM 2770 O O . GLU A 1 353 ? 11.472 -6.665 -22.943 1.00 93.94 353 GLU A O 1
ATOM 2775 N N . ALA A 1 354 ? 10.422 -6.316 -20.978 1.00 93.38 354 ALA A N 1
ATOM 2776 C CA . ALA A 1 354 ? 9.939 -4.981 -21.298 1.00 93.38 354 ALA A CA 1
ATOM 2777 C C . ALA A 1 354 ? 11.097 -4.021 -21.595 1.00 93.38 354 ALA A C 1
ATOM 2779 O O . ALA A 1 354 ? 11.120 -3.393 -22.651 1.00 93.38 354 ALA A O 1
ATOM 2780 N N . VAL A 1 355 ? 12.113 -3.967 -20.727 1.00 92.88 355 VAL A N 1
ATOM 2781 C CA . VAL A 1 355 ? 13.284 -3.093 -20.919 1.00 92.88 355 VAL A CA 1
ATOM 2782 C C . VAL A 1 355 ? 14.081 -3.489 -22.170 1.00 92.88 355 VAL A C 1
ATOM 2784 O O . VAL A 1 355 ? 14.490 -2.624 -22.947 1.00 92.88 355 VAL A O 1
ATOM 2787 N N . ARG A 1 356 ? 14.267 -4.791 -22.431 1.00 91.06 356 ARG A N 1
ATOM 2788 C CA . ARG A 1 356 ? 14.922 -5.265 -23.666 1.00 91.06 356 ARG A CA 1
ATOM 2789 C C . ARG A 1 356 ? 14.114 -4.929 -24.919 1.00 91.06 356 ARG A C 1
ATOM 2791 O O . ARG A 1 356 ? 14.699 -4.599 -25.947 1.00 91.06 356 ARG A O 1
ATOM 2798 N N . SER A 1 357 ? 12.790 -5.014 -24.845 1.00 89.31 357 SER A N 1
ATOM 2799 C CA . SER A 1 357 ? 11.895 -4.691 -25.959 1.00 89.31 357 SER A CA 1
ATOM 2800 C C . SER A 1 357 ? 11.887 -3.192 -26.238 1.00 89.31 357 SER A C 1
ATOM 2802 O O . SER A 1 357 ? 12.063 -2.797 -27.388 1.00 89.31 357 SER A O 1
ATOM 2804 N N . LEU A 1 358 ? 11.831 -2.362 -25.190 1.00 88.50 358 LEU A N 1
ATOM 2805 C CA . LEU A 1 358 ? 11.980 -0.912 -25.287 1.00 88.50 358 LEU A CA 1
ATOM 2806 C C . LEU A 1 358 ? 13.265 -0.549 -26.041 1.00 88.50 358 LEU A C 1
ATOM 2808 O O . LEU A 1 358 ? 13.228 0.286 -26.939 1.00 88.50 358 LEU A O 1
ATOM 2812 N N . ALA A 1 359 ? 14.388 -1.207 -25.748 1.00 85.38 359 ALA A N 1
ATOM 2813 C CA . ALA A 1 359 ? 15.654 -0.956 -26.440 1.00 85.38 359 ALA A CA 1
ATOM 2814 C C . ALA A 1 359 ? 15.620 -1.278 -27.947 1.00 85.38 359 ALA A C 1
ATOM 2816 O O . ALA A 1 359 ? 16.328 -0.629 -28.721 1.00 85.38 359 ALA A O 1
ATOM 2817 N N . LYS A 1 360 ? 14.791 -2.248 -28.361 1.00 80.81 360 LYS A N 1
ATOM 2818 C CA . LYS A 1 360 ? 14.662 -2.736 -29.745 1.00 80.81 360 LYS A CA 1
ATOM 2819 C C . LYS A 1 360 ? 13.600 -2.022 -30.575 1.00 80.81 360 LYS A C 1
ATOM 2821 O O . LYS A 1 360 ? 13.679 -2.095 -31.800 1.00 80.81 360 LYS A O 1
ATOM 2826 N N . THR A 1 361 ? 12.612 -1.375 -29.950 1.00 72.56 361 THR A N 1
ATOM 2827 C CA . THR A 1 361 ? 11.569 -0.624 -30.665 1.00 72.56 361 THR A CA 1
ATOM 2828 C C . THR A 1 361 ? 12.246 0.299 -31.684 1.00 72.56 361 THR A C 1
ATOM 2830 O O . THR A 1 361 ? 13.170 1.020 -31.322 1.00 72.56 361 THR A O 1
ATOM 2833 N N . ARG A 1 362 ? 11.876 0.254 -32.966 1.00 56.91 362 ARG A N 1
ATOM 2834 C CA . ARG A 1 362 ? 12.357 1.244 -33.943 1.00 56.91 362 ARG A CA 1
ATOM 2835 C C . ARG A 1 362 ? 11.494 2.499 -33.796 1.00 56.91 362 ARG A C 1
ATOM 2837 O O . ARG A 1 362 ? 10.296 2.364 -33.565 1.00 56.91 362 ARG A O 1
ATOM 2844 N N . GLY A 1 363 ? 12.137 3.669 -33.806 1.00 50.12 363 GLY A N 1
ATOM 2845 C CA . GLY A 1 363 ? 11.443 4.960 -33.854 1.00 50.12 363 GLY A CA 1
ATOM 2846 C C . GLY A 1 363 ? 10.726 5.128 -35.180 1.00 50.12 363 GLY A C 1
ATOM 2847 O O . GLY A 1 363 ? 11.301 4.650 -36.187 1.00 50.12 363 GLY A O 1
#

Sequence (363 aa):
MAAERQELFRKIPGVDRLLLDPRLEDVSSRHPRTLLLKAIHLTLDGLREISRPSLRPVINATGVVVHTNLGRSLMAESVLRRFRPLSGGYSNLEYDLEQGKRGSRYVHVEDLLVELTGAEAAMVVNNNAAAVLICLDTLARGREVVVSRGQLVEIGGSFRIPDVMRKSGATMVKVHKSNFQVVGFTEDVPMTDLVELGKRYGIPVMEDLGSGCLVDLLKYGLVKEPTVQETLAQLYRDEHTAVRLIPTLRMMLGTYRDMVRKAERLRKMIGNPGSRSFKIEMEDGNSRPGGGSLPLLELPTRLLCLVPGKRDAQFMERWLRAYDPPIIARVEKERVVLDVRTIQSREFMTVAEAVRSLAKTRG

Secondary structure (DSSP, 8-state):
-HHHHHHHHHHS--HHHHHT-GGGHHHHHHS-HHHHHHHHHHHHHHHHHHHS-SS---EE-SSEEEBGGGTBSPPPHHHHHHHHHHHTS---TTEETTTTEE--SGGGTHHHHHHHH--S-----S-HHHHHHHHHHHHHTTSEEEEEGGG--EETTTEEHHHHHHHTT-EEEEE--TT----S---PPPHHHHHHHHHHHT-------SS---S-GGGGTSPPP--S-SS--TTSSSHHHHHHH-HHHHHHH--HHHHHHHHHHHHHHH-----SSEEEEEEEEEEEEESSS-TT--EEEEEEEEEESSS-HHHHHHHHHHSSS-EE-EEETTEEEEETTTS-GGGHHHHHHHHHHHHH---

pLDDT: mean 81.24, std 14.78, range [30.22, 98.12]